Protein AF-A0A353VZA1-F1 (afdb_monomer_lite)

Sequence (190 aa):
VEIELDEKMILEFNGVATQVDYVPEYEYEAIGWLLGTIEIGADGTINQTYTGGKSLKLKETWLYGENSPGVLITLTEASIQGNYDAARQSGKGTLSVSWKFLEEAGAGLDYEKYDIKRTFNANFELLAAYSEPNKSRGQIYFEAIGPSVWNITYTGKMYDAEKQEYYIGSNTSVEKNEDWGGVYAFEIKN

Foldseek 3Di:
DQDQLPDKKKWAFDAADDDPVDPPSVVLCVVNVQPGMWIAGSQQWGWDKDAKDDKDFDCDDDPPPPQWSGKIKIWHMKIWGWGADRRQQKIKTKIKTKIWIWIWGDDDQATKIKIKIKIDIWIWMWAQPPPDPPQDRFKIKIWTWAKMKIWIKMWHWDADPVVRDIDIDIDIDIDMDGTDHHITMIGIDD

pLDDT: mean 82.16, std 15.16, range [34.16, 97.5]

Radius of gyration: 19.98 Å; chains: 1; bounding box: 44×29×66 Å

Secondary structure (DSSP, 8-state):
-----SS-EEEEEEEESS--SSS-HHHHHHHHHHH-EEEE-TTSEEEEEEES--EEEESS-SSSGGGS--EEEEEEEEEEEEEEETTTTEEEEEEEEEEEEEEEE--GGG-EEEEEEEEEEEEEEEEE-TT-TTS-TTEEEEEEEEEEEEEEEEEEEEEETTTTEEEEEEEEEEEEEEEEEEEEEEEEE-

Structure (mmCIF, N/CA/C/O backbone):
data_AF-A0A353VZA1-F1
#
_entry.id   AF-A0A353VZA1-F1
#
loop_
_atom_site.group_PDB
_atom_site.id
_atom_site.type_symbol
_atom_site.label_atom_id
_atom_site.label_alt_id
_atom_site.label_comp_id
_atom_site.label_asym_id
_atom_site.label_entity_id
_atom_site.label_seq_id
_atom_site.pdbx_PDB_ins_code
_atom_site.Cartn_x
_atom_site.Cartn_y
_atom_site.Cartn_z
_atom_site.occupancy
_atom_site.B_iso_or_equiv
_atom_site.auth_seq_id
_atom_site.auth_comp_id
_atom_site.auth_asym_id
_atom_site.auth_atom_id
_atom_site.pdbx_PDB_model_num
ATOM 1 N N . VAL A 1 1 ? 20.931 -9.727 -24.018 1.00 43.72 1 VAL A N 1
ATOM 2 C CA . VAL A 1 1 ? 19.690 -9.455 -24.766 1.00 43.72 1 VAL A CA 1
ATOM 3 C C . VAL A 1 1 ? 19.351 -8.030 -24.405 1.00 43.72 1 VAL A C 1
ATOM 5 O O . VAL A 1 1 ? 19.017 -7.797 -23.250 1.00 43.72 1 VAL A O 1
ATOM 8 N N . GLU A 1 2 ? 19.641 -7.090 -25.301 1.00 45.59 2 GLU A N 1
ATOM 9 C CA . GLU A 1 2 ? 19.085 -5.736 -25.201 1.00 45.59 2 GLU A CA 1
ATOM 10 C C . GLU A 1 2 ? 17.568 -5.871 -25.308 1.00 45.59 2 GLU A C 1
ATOM 12 O O . GLU A 1 2 ? 17.081 -6.610 -26.163 1.00 45.59 2 GLU A O 1
ATOM 17 N N . ILE A 1 3 ? 16.844 -5.247 -24.383 1.00 51.44 3 ILE A N 1
ATOM 18 C CA . ILE A 1 3 ? 15.399 -5.089 -24.502 1.00 51.44 3 ILE A CA 1
ATOM 19 C C . ILE A 1 3 ? 15.235 -3.715 -25.147 1.00 51.44 3 ILE A C 1
ATOM 21 O O . ILE A 1 3 ? 15.425 -2.705 -24.474 1.00 51.44 3 ILE A O 1
ATOM 25 N N . GLU A 1 4 ? 14.986 -3.665 -26.453 1.00 51.09 4 GLU A N 1
ATOM 26 C CA . GLU A 1 4 ? 14.451 -2.453 -27.081 1.00 51.09 4 GLU A CA 1
ATOM 27 C C . GLU A 1 4 ? 12.947 -2.398 -26.777 1.00 51.09 4 GLU A C 1
ATOM 29 O O . GLU A 1 4 ? 12.240 -3.398 -26.919 1.00 51.09 4 GLU A O 1
ATOM 34 N N . LEU A 1 5 ? 12.463 -1.249 -26.292 1.00 56.94 5 LEU A N 1
ATOM 35 C CA . LEU A 1 5 ? 11.034 -1.005 -26.084 1.00 56.94 5 LEU A CA 1
ATOM 36 C C . LEU A 1 5 ? 10.404 -0.574 -27.412 1.00 56.94 5 LEU A C 1
ATOM 38 O O . LEU A 1 5 ? 10.105 0.599 -27.621 1.00 56.94 5 LEU A O 1
ATOM 42 N N . ASP A 1 6 ? 10.223 -1.525 -28.324 1.00 53.62 6 ASP A N 1
ATOM 43 C CA . ASP A 1 6 ? 9.509 -1.269 -29.583 1.00 53.62 6 ASP A CA 1
ATOM 44 C C . ASP A 1 6 ? 7.994 -1.102 -29.353 1.00 53.62 6 ASP A C 1
ATOM 46 O O . ASP A 1 6 ? 7.295 -0.446 -30.127 1.00 53.62 6 ASP A O 1
ATOM 50 N N . GLU A 1 7 ? 7.492 -1.653 -28.243 1.00 66.81 7 GLU A N 1
ATOM 51 C CA . GLU A 1 7 ? 6.107 -1.582 -27.787 1.00 66.81 7 GLU A CA 1
ATOM 52 C C . GLU A 1 7 ? 6.053 -1.293 -26.272 1.00 66.81 7 GLU A C 1
ATOM 54 O O . GLU A 1 7 ? 7.053 -1.364 -25.554 1.00 66.81 7 GLU A O 1
ATOM 59 N N . LYS A 1 8 ? 4.867 -0.918 -25.780 1.00 81.81 8 LYS A N 1
ATOM 60 C CA . LYS A 1 8 ? 4.597 -0.681 -24.353 1.00 81.81 8 LYS A CA 1
ATOM 61 C C . LYS A 1 8 ? 4.951 -1.928 -23.532 1.00 81.81 8 LYS A C 1
ATOM 63 O O . LYS A 1 8 ? 4.457 -3.007 -23.835 1.00 81.81 8 LYS A O 1
ATOM 68 N N . MET A 1 9 ? 5.716 -1.765 -22.454 1.00 86.88 9 MET A N 1
ATOM 69 C CA . MET A 1 9 ? 6.038 -2.850 -21.520 1.00 86.88 9 MET A CA 1
ATOM 70 C C . MET A 1 9 ? 5.073 -2.849 -20.334 1.00 86.88 9 MET A C 1
ATOM 72 O O . MET A 1 9 ? 4.717 -1.789 -19.814 1.00 86.88 9 MET A O 1
ATOM 76 N N . ILE A 1 10 ? 4.668 -4.033 -19.873 1.00 90.25 10 ILE A N 1
ATOM 77 C CA . ILE A 1 10 ? 3.835 -4.194 -18.678 1.00 90.25 10 ILE A CA 1
ATOM 78 C C . ILE A 1 10 ? 4.615 -4.996 -17.641 1.00 90.25 10 ILE A C 1
ATOM 80 O O . ILE A 1 10 ? 5.076 -6.101 -17.907 1.00 90.25 10 ILE A O 1
ATOM 84 N N . LEU A 1 11 ? 4.755 -4.438 -16.444 1.00 88.88 11 LEU A N 1
ATOM 85 C CA . LEU A 1 11 ? 5.290 -5.132 -15.280 1.00 88.88 11 LEU A CA 1
ATOM 86 C C . LEU A 1 11 ? 4.119 -5.670 -14.466 1.00 88.88 11 LEU A C 1
ATOM 88 O O . LEU A 1 11 ? 3.325 -4.878 -13.975 1.00 88.88 11 LEU A O 1
ATOM 92 N N . GLU A 1 12 ? 3.998 -6.980 -14.291 1.00 89.19 12 GLU A N 1
ATOM 93 C CA . GLU A 1 12 ? 2.948 -7.610 -13.483 1.00 89.19 12 GLU A CA 1
ATOM 94 C C . GLU A 1 12 ? 3.511 -8.088 -12.143 1.00 89.19 12 GLU A C 1
ATOM 96 O O . GLU A 1 12 ? 4.558 -8.731 -12.093 1.00 89.19 12 GLU A O 1
ATOM 101 N N . PHE A 1 13 ? 2.838 -7.755 -11.043 1.00 84.44 13 PHE A N 1
ATOM 102 C CA . PHE A 1 13 ? 3.277 -8.120 -9.701 1.00 84.44 13 PHE A CA 1
ATOM 103 C C . PHE A 1 13 ? 3.363 -9.643 -9.544 1.00 84.44 13 PHE A C 1
ATOM 105 O O . PHE A 1 13 ? 2.406 -10.362 -9.824 1.00 84.44 13 PHE A O 1
ATOM 112 N N . ASN A 1 14 ? 4.505 -10.123 -9.051 1.00 75.56 14 ASN A N 1
ATOM 113 C CA . ASN A 1 14 ? 4.832 -11.544 -8.921 1.00 75.56 14 ASN A CA 1
ATOM 114 C C . ASN A 1 14 ? 5.386 -11.891 -7.519 1.00 75.56 14 ASN A C 1
ATOM 116 O O . ASN A 1 14 ? 6.179 -12.817 -7.358 1.00 75.56 14 ASN A O 1
ATOM 120 N N . GLY A 1 15 ? 4.989 -11.130 -6.492 1.00 69.69 15 GLY A N 1
ATOM 121 C CA . GLY A 1 15 ? 5.350 -11.369 -5.087 1.00 69.69 15 GLY A CA 1
ATOM 122 C C . GLY A 1 15 ? 6.430 -10.432 -4.532 1.00 69.69 15 GLY A C 1
ATOM 123 O O . GLY A 1 15 ? 6.837 -9.462 -5.170 1.00 69.69 15 GLY A O 1
ATOM 124 N N . VAL A 1 16 ? 6.895 -10.704 -3.311 1.00 64.62 16 VAL A N 1
ATOM 125 C CA . VAL A 1 16 ? 7.954 -9.936 -2.627 1.00 64.62 16 VAL A CA 1
ATOM 126 C C . VAL A 1 16 ? 9.294 -10.665 -2.751 1.00 64.62 16 VAL A C 1
ATOM 128 O O . VAL A 1 16 ? 9.356 -11.895 -2.729 1.00 64.62 16 VAL A O 1
ATOM 131 N N . ALA A 1 17 ? 10.377 -9.913 -2.968 1.00 56.53 17 ALA A N 1
ATOM 132 C CA . ALA A 1 17 ? 11.687 -10.489 -3.280 1.00 56.53 17 ALA A CA 1
ATOM 133 C C . ALA A 1 17 ? 12.567 -10.757 -2.052 1.00 56.53 17 ALA A C 1
ATOM 135 O O . ALA A 1 17 ? 13.470 -11.584 -2.113 1.00 56.53 17 ALA A O 1
ATOM 136 N N . THR A 1 18 ? 12.299 -10.109 -0.925 1.00 53.09 18 THR A N 1
ATOM 137 C CA . THR A 1 18 ? 13.100 -10.246 0.292 1.00 53.09 18 THR A CA 1
ATOM 138 C C . THR A 1 18 ? 12.200 -10.566 1.478 1.00 53.09 18 THR A C 1
ATOM 140 O O . THR A 1 18 ? 11.198 -9.892 1.701 1.00 53.09 18 THR A O 1
ATOM 143 N N . GLN A 1 19 ? 12.551 -11.614 2.234 1.00 42.78 19 GLN A N 1
ATOM 144 C CA . GLN A 1 19 ? 11.942 -11.894 3.535 1.00 42.78 19 GLN A CA 1
ATOM 145 C C . GLN A 1 19 ? 12.095 -10.651 4.411 1.00 42.78 19 GLN A C 1
ATOM 147 O O . GLN A 1 19 ? 13.203 -10.295 4.814 1.00 42.78 19 GLN A O 1
ATOM 152 N N . VAL A 1 20 ? 10.985 -9.974 4.681 1.00 40.19 20 VAL A N 1
ATOM 153 C CA . VAL A 1 20 ? 10.919 -9.021 5.779 1.00 40.19 20 VAL A CA 1
ATOM 154 C C . VAL A 1 20 ? 10.707 -9.875 7.024 1.00 40.19 20 VAL A C 1
ATOM 156 O O . VAL A 1 20 ? 9.669 -10.512 7.154 1.00 40.19 20 VAL A O 1
ATOM 159 N N . ASP A 1 21 ? 11.698 -9.919 7.919 1.00 34.16 21 ASP A N 1
ATOM 160 C CA . ASP A 1 21 ? 11.717 -10.706 9.172 1.00 34.16 21 ASP A CA 1
ATOM 161 C C . ASP A 1 21 ? 10.621 -10.301 10.195 1.00 34.16 21 ASP A C 1
ATOM 163 O O . ASP A 1 21 ? 10.704 -10.608 11.386 1.00 34.16 21 ASP A O 1
ATOM 167 N N . TYR A 1 22 ? 9.573 -9.598 9.760 1.00 37.31 22 TYR A N 1
ATOM 168 C CA . TYR A 1 22 ? 8.466 -9.161 10.594 1.00 37.31 22 TYR A CA 1
ATOM 169 C C . TYR A 1 22 ? 7.126 -9.453 9.909 1.00 37.31 22 TYR A C 1
ATOM 171 O O . TYR A 1 22 ? 6.783 -8.872 8.880 1.00 37.31 22 TYR A O 1
ATOM 179 N N . VAL A 1 23 ? 6.357 -10.359 10.517 1.00 38.78 23 VAL A N 1
ATOM 180 C CA . VAL A 1 23 ? 4.934 -10.583 10.221 1.00 38.78 23 VAL A CA 1
ATOM 181 C C . VAL A 1 23 ? 4.169 -9.276 10.501 1.00 38.78 23 VAL A C 1
ATOM 183 O O . VAL A 1 23 ? 4.427 -8.655 11.536 1.00 38.78 23 VAL A O 1
ATOM 186 N N . PRO A 1 24 ? 3.217 -8.863 9.642 1.00 50.34 24 PRO A N 1
ATOM 187 C CA . PRO A 1 24 ? 2.603 -9.645 8.570 1.00 50.34 24 PRO A CA 1
ATOM 188 C C . PRO A 1 24 ? 3.226 -9.362 7.199 1.00 50.34 24 PRO A C 1
ATOM 190 O O . PRO A 1 24 ? 3.095 -8.265 6.660 1.00 50.34 24 PRO A O 1
ATOM 193 N N . GLU A 1 25 ? 3.816 -10.396 6.594 1.00 52.69 25 GLU A N 1
ATOM 194 C CA . GLU A 1 25 ? 4.367 -10.405 5.226 1.00 52.69 25 GLU A CA 1
ATOM 195 C C . GLU A 1 25 ? 3.371 -9.814 4.197 1.00 52.69 25 GLU A C 1
ATOM 197 O O . GLU A 1 25 ? 3.753 -9.066 3.296 1.00 52.69 25 GLU A O 1
ATOM 202 N N . TYR A 1 26 ? 2.067 -10.021 4.416 1.00 60.16 26 TYR A N 1
ATOM 203 C CA . TYR A 1 26 ? 0.975 -9.514 3.577 1.00 60.16 26 TYR A CA 1
ATOM 204 C C . TYR A 1 26 ? 0.836 -7.989 3.525 1.00 60.16 26 TYR A C 1
ATOM 206 O O . TYR A 1 26 ? 0.296 -7.449 2.560 1.00 60.16 26 TYR A O 1
ATOM 214 N N . GLU A 1 27 ? 1.272 -7.272 4.561 1.00 60.38 27 GLU A N 1
ATOM 215 C CA . GLU A 1 27 ? 1.215 -5.811 4.566 1.00 60.38 27 GLU A CA 1
ATOM 216 C C . GLU A 1 27 ? 2.250 -5.217 3.612 1.00 60.38 27 GLU A C 1
ATOM 218 O O . GLU A 1 27 ? 1.954 -4.284 2.860 1.00 60.38 27 GLU A O 1
ATOM 223 N N . TYR A 1 28 ? 3.444 -5.804 3.610 1.00 64.19 28 TYR A N 1
ATOM 224 C CA . TYR A 1 28 ? 4.487 -5.444 2.668 1.00 64.19 28 TYR A CA 1
ATOM 225 C C . TYR A 1 28 ? 4.077 -5.834 1.259 1.00 64.19 28 TYR A C 1
ATOM 227 O O . TYR A 1 28 ? 4.255 -5.014 0.374 1.00 64.19 28 TYR A O 1
ATOM 235 N N . GLU A 1 29 ? 3.429 -6.985 1.053 1.00 68.62 29 GLU A N 1
ATOM 236 C CA . GLU A 1 29 ? 2.876 -7.394 -0.248 1.00 68.62 29 GLU A CA 1
ATOM 237 C C . GLU A 1 29 ? 1.739 -6.498 -0.755 1.00 68.62 29 GLU A C 1
ATOM 239 O O . GLU A 1 29 ? 1.527 -6.408 -1.969 1.00 68.62 29 GLU A O 1
ATOM 244 N N . ALA A 1 30 ? 1.016 -5.817 0.143 1.00 73.81 30 ALA A N 1
ATOM 245 C CA . ALA A 1 30 ? -0.188 -5.076 -0.209 1.00 73.81 30 ALA A CA 1
ATOM 246 C C . ALA A 1 30 ? 0.082 -4.031 -1.292 1.00 73.81 30 ALA A C 1
ATOM 248 O O . ALA A 1 30 ? -0.698 -3.939 -2.226 1.00 73.81 30 ALA A O 1
ATOM 249 N N . ILE A 1 31 ? 1.187 -3.280 -1.245 1.00 80.00 31 ILE A N 1
ATOM 250 C CA . ILE A 1 31 ? 1.477 -2.277 -2.286 1.00 80.00 31 ILE A CA 1
ATOM 251 C C . ILE A 1 31 ? 1.657 -2.924 -3.654 1.00 80.00 31 ILE A C 1
ATOM 253 O O . ILE A 1 31 ? 1.003 -2.506 -4.607 1.00 80.00 31 ILE A O 1
ATOM 257 N N . GLY A 1 32 ? 2.496 -3.955 -3.749 1.00 82.19 32 GLY A N 1
ATOM 258 C CA . GLY A 1 32 ? 2.725 -4.663 -5.004 1.00 82.19 32 GLY A CA 1
ATOM 259 C C . GLY A 1 32 ? 1.426 -5.247 -5.558 1.00 82.19 32 GLY A C 1
ATOM 260 O O . GLY A 1 32 ? 1.091 -5.016 -6.720 1.00 82.19 32 GLY A O 1
ATOM 261 N N . TRP A 1 33 ? 0.625 -5.888 -4.700 1.00 83.06 33 TRP A N 1
ATOM 262 C CA . TRP A 1 33 ? -0.689 -6.401 -5.081 1.00 83.06 33 TRP A CA 1
ATOM 263 C C . TRP A 1 33 ? -1.658 -5.292 -5.500 1.00 83.06 33 TRP A C 1
ATOM 265 O O . TRP A 1 33 ? -2.355 -5.447 -6.502 1.00 83.06 33 TRP A O 1
ATOM 275 N N . LEU A 1 34 ? -1.729 -4.180 -4.758 1.00 84.56 34 LEU A N 1
ATOM 276 C CA . LEU A 1 34 ? -2.649 -3.067 -5.015 1.00 84.56 34 LEU A CA 1
ATOM 277 C C . LEU A 1 34 ? -2.326 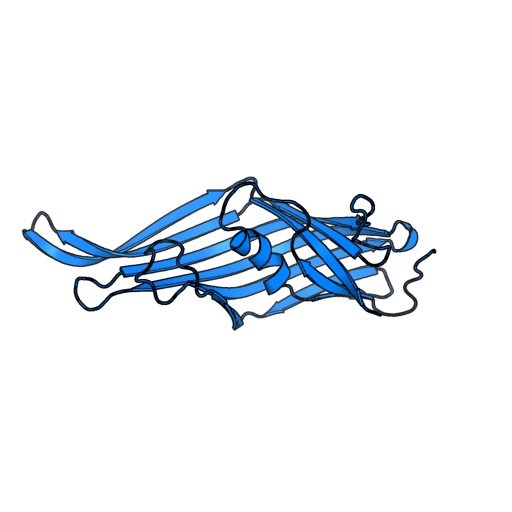-2.410 -6.357 1.00 84.56 34 LEU A C 1
ATOM 279 O O . LEU A 1 34 ? -3.247 -2.234 -7.157 1.00 84.56 34 LEU A O 1
ATOM 283 N N . LEU A 1 35 ? -1.044 -2.155 -6.637 1.00 86.69 35 LEU A N 1
ATOM 284 C CA . LEU A 1 35 ? -0.577 -1.689 -7.945 1.00 86.69 35 LEU A CA 1
ATOM 285 C C . LEU A 1 35 ? -0.933 -2.713 -9.029 1.00 86.69 35 LEU A C 1
ATOM 287 O O . LEU A 1 35 ? -1.566 -2.368 -10.022 1.00 86.69 35 LEU A O 1
ATOM 291 N N . GLY A 1 36 ? -0.648 -3.997 -8.795 1.00 87.12 36 GLY A N 1
ATOM 292 C CA . GLY A 1 36 ? -0.987 -5.109 -9.686 1.00 87.12 36 GLY A CA 1
ATOM 293 C C . GLY A 1 36 ? -0.152 -5.124 -10.962 1.00 87.12 36 GLY A C 1
ATOM 294 O O . GLY A 1 36 ? 0.599 -6.064 -11.182 1.00 87.12 36 GLY A O 1
ATOM 295 N N . THR A 1 37 ? -0.253 -4.081 -11.782 1.00 91.06 37 THR A N 1
ATOM 296 C CA . THR A 1 37 ? 0.512 -3.929 -13.020 1.00 91.06 37 THR A CA 1
ATOM 297 C C . THR A 1 37 ? 1.035 -2.511 -13.167 1.00 91.06 37 THR A C 1
ATOM 299 O O . THR A 1 37 ? 0.262 -1.584 -12.965 1.00 91.06 37 THR A O 1
ATOM 302 N N . ILE A 1 38 ? 2.286 -2.336 -13.590 1.00 92.19 38 ILE A N 1
ATOM 303 C CA . ILE A 1 38 ? 2.886 -1.042 -13.923 1.00 92.19 38 ILE A CA 1
ATOM 304 C C . ILE A 1 38 ? 3.205 -1.027 -15.419 1.00 92.19 38 ILE A C 1
ATOM 306 O O . ILE A 1 38 ? 4.079 -1.738 -15.901 1.00 92.19 38 ILE A O 1
ATOM 310 N N . GLU A 1 39 ? 2.515 -0.170 -16.153 1.00 92.69 39 GLU A N 1
ATOM 311 C CA . GLU A 1 39 ? 2.771 0.138 -17.556 1.00 92.69 39 GLU A CA 1
ATOM 312 C C . GLU A 1 39 ? 3.935 1.125 -17.769 1.00 92.69 39 GLU A C 1
ATOM 314 O O . GLU A 1 39 ? 4.015 2.185 -17.139 1.00 92.69 39 GLU A O 1
ATOM 319 N N . ILE A 1 40 ? 4.809 0.802 -18.716 1.00 91.38 40 ILE A N 1
ATOM 320 C CA . ILE A 1 40 ? 5.926 1.642 -19.146 1.00 91.38 40 ILE A CA 1
ATOM 321 C C . ILE A 1 40 ? 5.741 1.947 -20.632 1.00 91.38 40 ILE A C 1
ATOM 323 O O . ILE A 1 40 ? 5.597 1.038 -21.454 1.00 91.38 40 ILE A O 1
ATOM 327 N N . GLY A 1 41 ? 5.697 3.237 -20.972 1.00 89.75 41 GLY A N 1
ATOM 328 C CA . GLY A 1 41 ? 5.605 3.697 -22.355 1.00 89.75 41 GLY A CA 1
ATOM 329 C C . GLY A 1 41 ? 6.809 3.249 -23.183 1.00 89.75 41 GLY A C 1
ATOM 330 O O . GLY A 1 41 ? 7.871 2.956 -22.640 1.00 89.75 41 GLY A O 1
ATOM 331 N N . ALA A 1 42 ? 6.662 3.221 -24.509 1.00 87.44 42 ALA A N 1
ATOM 332 C CA . ALA A 1 42 ? 7.765 2.869 -25.413 1.00 87.44 42 ALA A CA 1
ATOM 333 C C . ALA A 1 42 ? 8.970 3.828 -25.281 1.00 87.44 42 ALA A C 1
ATOM 335 O O . ALA A 1 42 ? 10.111 3.454 -25.516 1.00 87.44 42 ALA A O 1
ATOM 336 N N . ASP A 1 43 ? 8.725 5.066 -24.844 1.00 89.06 43 ASP A N 1
ATOM 337 C CA . ASP A 1 43 ? 9.747 6.067 -24.528 1.00 89.06 43 ASP A CA 1
ATOM 338 C C . ASP A 1 43 ? 10.380 5.891 -23.132 1.00 89.06 43 ASP A C 1
ATOM 340 O O . ASP A 1 43 ? 11.212 6.701 -22.724 1.00 89.06 43 ASP A O 1
ATOM 344 N N . GLY A 1 44 ? 9.983 4.854 -22.389 1.00 89.94 44 GLY A N 1
ATOM 345 C CA . GLY A 1 44 ? 10.408 4.599 -21.016 1.00 89.94 44 GLY A CA 1
ATOM 346 C C . GLY A 1 44 ? 9.612 5.363 -19.955 1.00 89.94 44 GLY A C 1
ATOM 347 O O . GLY A 1 44 ? 9.867 5.172 -18.765 1.00 89.94 44 GLY A O 1
ATOM 348 N N . THR A 1 45 ? 8.646 6.207 -20.332 1.00 95.56 45 THR A N 1
ATOM 349 C CA . THR A 1 45 ? 7.879 7.012 -19.373 1.00 95.56 45 THR A CA 1
ATOM 350 C C . THR A 1 45 ? 6.956 6.133 -18.528 1.00 95.56 45 THR A C 1
ATOM 352 O O . THR A 1 45 ? 6.202 5.305 -19.040 1.00 95.56 45 THR A O 1
ATOM 355 N N . ILE A 1 46 ? 6.955 6.370 -17.217 1.00 95.94 46 ILE A N 1
ATOM 356 C CA . ILE A 1 46 ? 6.000 5.807 -16.264 1.00 95.94 46 ILE A CA 1
ATOM 357 C C . ILE A 1 46 ? 5.124 6.958 -15.777 1.00 95.94 46 ILE A C 1
ATOM 359 O O . ILE A 1 46 ? 5.615 7.888 -15.140 1.00 95.94 46 ILE A O 1
ATOM 363 N N . ASN A 1 47 ? 3.828 6.915 -16.073 1.00 96.00 47 ASN A N 1
ATOM 364 C CA . ASN A 1 47 ? 2.866 7.896 -15.575 1.00 96.00 47 ASN A CA 1
ATOM 365 C C . ASN A 1 47 ? 1.490 7.243 -15.442 1.00 96.00 47 ASN A C 1
ATOM 367 O O . ASN A 1 47 ? 0.707 7.225 -16.391 1.00 96.00 47 ASN A O 1
ATOM 371 N N . GLN A 1 48 ? 1.221 6.656 -14.279 1.00 94.12 48 GLN A N 1
ATOM 372 C CA . GLN A 1 48 ? -0.026 5.944 -14.022 1.00 94.12 48 GLN A CA 1
ATOM 373 C C . GLN A 1 48 ? -0.665 6.400 -12.722 1.00 94.12 48 GLN A C 1
ATOM 375 O O . GLN A 1 48 ? 0.004 6.652 -11.719 1.00 94.12 48 GLN A O 1
ATOM 380 N N . THR A 1 49 ? -1.992 6.432 -12.743 1.00 94.50 49 THR A N 1
ATOM 381 C CA . THR A 1 49 ? -2.826 6.653 -11.570 1.00 94.50 49 THR A CA 1
ATOM 382 C C . THR A 1 49 ? -3.791 5.490 -11.440 1.00 94.50 49 THR A C 1
ATOM 384 O O . THR A 1 49 ? -4.482 5.130 -12.391 1.00 94.50 49 THR A O 1
ATOM 387 N N . TYR A 1 50 ? -3.850 4.922 -10.246 1.00 92.12 50 TYR A N 1
ATOM 388 C CA . TYR A 1 50 ? -4.755 3.848 -9.884 1.00 92.12 50 TYR A CA 1
ATOM 389 C C . TYR A 1 50 ? -5.881 4.457 -9.064 1.00 92.12 50 TYR A C 1
ATOM 391 O O . TYR A 1 50 ? -5.655 5.019 -7.990 1.00 92.12 50 TYR A O 1
ATOM 399 N N . THR A 1 51 ? -7.101 4.358 -9.575 1.00 89.81 51 THR A N 1
ATOM 400 C CA . THR A 1 51 ? -8.291 4.770 -8.834 1.00 89.81 51 THR A CA 1
ATOM 401 C C . THR A 1 51 ? -8.608 3.768 -7.729 1.00 89.81 51 THR A C 1
ATOM 403 O O . THR A 1 51 ? -8.352 2.570 -7.868 1.00 89.81 51 THR A O 1
ATOM 406 N N . GLY A 1 52 ? -9.207 4.248 -6.641 1.00 86.25 52 GLY A N 1
ATOM 407 C CA . GLY A 1 52 ? -9.631 3.395 -5.537 1.00 86.25 52 GLY A CA 1
ATOM 408 C C . GLY A 1 52 ? -10.715 2.379 -5.891 1.00 86.25 52 GLY A C 1
ATOM 409 O O . GLY A 1 52 ? -11.346 2.438 -6.945 1.00 86.25 52 GLY A O 1
ATOM 410 N N . GLY A 1 53 ? -10.950 1.454 -4.958 1.00 81.25 53 GLY A N 1
ATOM 411 C CA . GLY A 1 53 ? -12.006 0.436 -5.040 1.00 81.25 53 GLY A CA 1
ATOM 412 C C . GLY A 1 53 ? -11.502 -0.992 -5.243 1.00 81.25 53 GLY A C 1
ATOM 413 O O . GLY A 1 53 ? -12.278 -1.936 -5.115 1.00 81.25 53 GLY A O 1
ATOM 414 N N . LYS A 1 54 ? -10.203 -1.177 -5.500 1.00 87.12 54 LYS A N 1
ATOM 415 C CA . LYS A 1 54 ? -9.578 -2.501 -5.470 1.00 87.12 54 LYS A CA 1
ATOM 416 C C . LYS A 1 54 ? -9.451 -2.961 -4.018 1.00 87.12 54 LYS A C 1
ATOM 418 O O . LYS A 1 54 ? -8.780 -2.301 -3.225 1.00 87.12 54 LYS A O 1
ATOM 423 N N . SER A 1 55 ? -10.077 -4.086 -3.685 1.00 87.44 55 SER A N 1
ATOM 424 C CA . SER A 1 55 ? -10.109 -4.610 -2.319 1.00 87.44 55 SER A CA 1
ATOM 425 C C . SER A 1 55 ? -9.642 -6.058 -2.243 1.00 87.44 55 SER A C 1
ATOM 427 O O . SER A 1 55 ? -9.973 -6.872 -3.104 1.00 87.44 55 SER A O 1
ATOM 429 N N . LEU A 1 56 ? -8.915 -6.379 -1.177 1.00 84.62 56 LEU A N 1
ATOM 430 C CA . LEU A 1 56 ? -8.464 -7.721 -0.830 1.00 84.62 56 LEU A CA 1
ATOM 431 C C . LEU A 1 56 ? -8.975 -8.052 0.569 1.00 84.62 56 LEU A C 1
ATOM 433 O O . LEU A 1 56 ? -8.669 -7.340 1.524 1.00 84.62 56 LEU A O 1
ATOM 437 N N . LYS A 1 57 ? -9.760 -9.125 0.696 1.00 84.19 57 LYS A N 1
ATOM 438 C CA . LYS A 1 57 ? -10.142 -9.656 2.006 1.00 84.19 57 LYS A CA 1
ATOM 439 C C . LYS A 1 57 ? -9.176 -10.768 2.393 1.00 84.19 57 LYS A C 1
ATOM 441 O O . LYS A 1 57 ? -9.188 -11.836 1.782 1.00 84.19 57 LYS A O 1
ATOM 446 N N . LEU A 1 58 ? -8.376 -10.520 3.419 1.00 77.50 58 LEU A N 1
ATOM 447 C CA . LEU A 1 58 ? -7.537 -11.520 4.057 1.00 77.50 58 LEU A CA 1
ATOM 448 C C . LEU A 1 58 ? -8.371 -12.264 5.098 1.00 77.50 58 LEU A C 1
ATOM 450 O O . LEU A 1 58 ? -9.143 -11.662 5.841 1.00 77.50 58 LEU A O 1
ATOM 454 N N . LYS A 1 59 ? -8.246 -13.592 5.132 1.00 71.75 59 LYS A N 1
ATOM 455 C CA . LYS A 1 59 ? -8.863 -14.414 6.187 1.00 71.75 59 LYS A CA 1
ATOM 456 C C . LYS A 1 59 ? -8.105 -14.316 7.507 1.00 71.75 59 LYS A C 1
ATOM 458 O O . LYS A 1 59 ? -8.647 -14.680 8.540 1.00 71.75 59 LYS A O 1
ATOM 463 N N . GLU A 1 60 ? -6.860 -13.866 7.444 1.00 67.62 60 GLU A N 1
ATOM 464 C CA . GLU A 1 60 ? -6.021 -13.668 8.609 1.00 67.62 60 GLU A CA 1
ATOM 465 C C . GLU A 1 60 ? -6.449 -12.414 9.362 1.00 67.62 60 GLU A C 1
ATOM 467 O O . GLU A 1 60 ? -6.823 -11.396 8.774 1.00 67.62 60 GLU A O 1
ATOM 472 N N . THR A 1 61 ? -6.418 -12.536 10.679 1.00 71.19 61 THR A N 1
ATOM 473 C CA . THR A 1 61 ? -6.806 -11.515 11.647 1.00 71.19 61 THR A CA 1
ATOM 474 C C . THR A 1 61 ? -5.540 -10.841 12.140 1.00 71.19 61 THR A C 1
ATOM 476 O O . THR A 1 61 ? -4.572 -11.544 12.435 1.00 71.19 61 THR A O 1
ATOM 479 N N . TRP A 1 62 ? -5.508 -9.518 12.237 1.00 67.69 62 TRP A N 1
ATOM 480 C CA . TRP A 1 62 ? -4.284 -8.810 12.622 1.00 67.69 62 TRP A CA 1
ATOM 481 C C . TRP A 1 62 ? -4.304 -8.390 14.082 1.00 67.69 62 TRP A C 1
ATOM 483 O O . TRP A 1 62 ? -3.280 -8.462 14.755 1.00 67.69 62 TRP A O 1
ATOM 493 N N . LEU A 1 63 ? -5.470 -7.972 14.575 1.00 70.31 63 LEU A N 1
ATOM 494 C CA . LEU A 1 63 ? -5.586 -7.358 15.896 1.00 70.31 63 LEU A CA 1
ATOM 495 C C . LEU A 1 63 ? -6.449 -8.173 16.861 1.00 70.31 63 LEU A C 1
ATOM 497 O O . LEU A 1 63 ? -6.137 -8.239 18.046 1.00 70.31 63 LEU A O 1
ATOM 501 N N . TYR A 1 64 ? -7.497 -8.837 16.370 1.00 64.69 64 TYR A N 1
ATOM 502 C CA . TYR A 1 64 ? -8.480 -9.506 17.236 1.00 64.69 64 TYR A CA 1
ATOM 503 C C . TYR A 1 64 ? -8.295 -11.029 17.369 1.00 64.69 64 TYR A C 1
ATOM 505 O O . TYR A 1 64 ? -9.061 -11.680 18.082 1.00 64.69 64 TYR A O 1
ATOM 513 N N . GLY A 1 65 ? -7.284 -11.611 16.713 1.00 65.31 65 GLY A N 1
ATOM 514 C CA . GLY A 1 65 ? -7.008 -13.054 16.758 1.00 65.31 65 GLY A CA 1
ATOM 515 C C . GLY A 1 65 ? -8.143 -13.918 16.182 1.00 65.31 65 GLY A C 1
ATOM 516 O O . GLY A 1 65 ? -8.964 -13.438 15.407 1.00 65.31 65 GLY A O 1
ATOM 517 N N . GLU A 1 66 ? -8.224 -15.191 16.591 1.00 66.06 66 GLU A N 1
ATOM 518 C CA . GLU A 1 66 ? -9.066 -16.245 15.976 1.00 66.06 66 GLU A CA 1
ATOM 519 C C . GLU A 1 66 ? -10.572 -15.927 15.820 1.00 66.06 66 GLU A C 1
ATOM 521 O O . GLU A 1 66 ? -11.257 -16.594 15.045 1.00 66.06 66 GLU A O 1
ATOM 526 N N . ASN A 1 67 ? -11.103 -14.921 16.523 1.00 65.69 67 ASN A N 1
ATOM 527 C CA . ASN A 1 67 ? -12.523 -14.552 16.484 1.00 65.69 67 ASN A CA 1
ATOM 528 C C . ASN A 1 67 ? -12.873 -13.473 15.443 1.00 65.69 67 ASN A C 1
ATOM 530 O O . ASN A 1 67 ? -14.050 -13.126 15.307 1.00 65.69 67 ASN A O 1
ATOM 534 N N . SER A 1 68 ? -11.895 -12.919 14.720 1.00 73.69 68 SER A N 1
ATOM 535 C CA . SER A 1 68 ? -12.164 -11.899 13.701 1.00 73.69 68 SER A CA 1
ATOM 536 C C . SER A 1 68 ? -12.584 -12.505 12.350 1.00 73.69 68 SER A C 1
ATOM 538 O O . SER A 1 68 ? -12.077 -13.549 11.937 1.00 73.69 68 SER A O 1
ATOM 540 N N . PRO A 1 69 ? -13.507 -11.854 11.613 1.00 74.56 69 PRO A N 1
ATOM 541 C CA . PRO A 1 69 ? -13.928 -12.266 10.274 1.00 74.56 69 PRO A CA 1
ATOM 542 C C . PRO A 1 69 ? -12.875 -11.982 9.181 1.00 74.56 69 PRO A C 1
ATOM 544 O O . PRO A 1 69 ? -13.185 -12.155 7.990 1.00 74.56 69 PRO A O 1
ATOM 547 N N . GLY A 1 70 ? -11.675 -11.534 9.571 1.00 82.56 70 GLY A N 1
ATOM 548 C CA . GLY A 1 70 ? -10.543 -11.194 8.713 1.00 82.56 70 GLY A CA 1
ATOM 549 C C . GLY A 1 70 ? -10.403 -9.693 8.446 1.00 82.56 70 GLY A C 1
ATOM 550 O O . GLY A 1 70 ? -11.243 -8.885 8.847 1.00 82.56 70 GLY A O 1
ATOM 551 N N . VAL A 1 71 ? -9.348 -9.326 7.718 1.00 86.44 71 VAL A N 1
ATOM 552 C CA . VAL A 1 71 ? -8.996 -7.935 7.395 1.00 86.44 71 VAL A CA 1
ATOM 553 C C . VAL A 1 71 ? -9.378 -7.596 5.955 1.00 86.44 71 VAL A C 1
ATOM 555 O O . VAL A 1 71 ? -9.049 -8.322 5.017 1.00 86.44 71 VAL A O 1
ATOM 558 N N . LEU A 1 72 ? -10.050 -6.463 5.749 1.00 88.25 72 LEU A N 1
ATOM 559 C CA . LEU A 1 72 ? -10.302 -5.895 4.426 1.00 88.25 72 LEU A CA 1
ATOM 560 C C . LEU A 1 72 ? -9.293 -4.783 4.125 1.00 88.25 72 LEU A C 1
ATOM 562 O O . LEU A 1 72 ? -9.315 -3.728 4.757 1.00 88.25 72 LEU A O 1
ATOM 566 N N . ILE A 1 73 ? -8.462 -5.000 3.111 1.00 88.69 73 ILE A N 1
ATOM 567 C CA . ILE A 1 73 ? -7.546 -4.006 2.546 1.00 88.69 73 ILE A CA 1
ATOM 568 C C . ILE A 1 73 ? -8.223 -3.377 1.335 1.00 88.69 73 ILE A C 1
ATOM 570 O O . ILE A 1 73 ? -8.789 -4.090 0.511 1.00 88.69 73 ILE A O 1
ATOM 574 N N . THR A 1 74 ? -8.199 -2.054 1.203 1.00 91.56 74 THR A N 1
ATOM 575 C CA . THR A 1 74 ? -8.779 -1.354 0.048 1.00 91.56 74 THR A CA 1
ATOM 576 C C . THR A 1 74 ? -7.874 -0.231 -0.427 1.00 91.56 74 THR A C 1
ATOM 578 O O . THR A 1 74 ? -7.530 0.650 0.358 1.00 91.56 74 THR A O 1
ATOM 581 N N . LEU A 1 75 ? -7.529 -0.235 -1.717 1.00 92.56 75 LEU A N 1
ATOM 582 C CA . LEU A 1 75 ? -6.860 0.888 -2.366 1.00 92.56 75 LEU A CA 1
ATOM 583 C C . LEU A 1 75 ? -7.811 2.084 -2.399 1.00 92.56 75 LEU A C 1
ATOM 585 O O . LEU A 1 75 ? -8.941 1.965 -2.881 1.00 92.56 75 LEU A O 1
ATOM 589 N N . THR A 1 76 ? -7.340 3.234 -1.934 1.00 94.31 76 THR A N 1
ATOM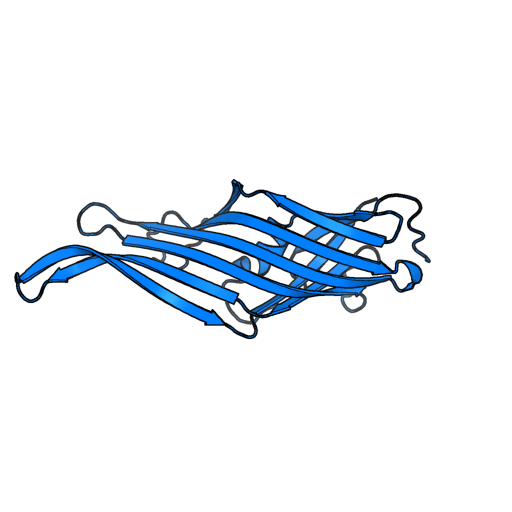 590 C CA . THR A 1 76 ? -8.043 4.513 -2.088 1.00 94.31 76 THR A CA 1
ATOM 591 C C . THR A 1 76 ? -7.559 5.222 -3.345 1.00 94.31 76 THR A C 1
ATOM 593 O O . THR A 1 76 ? -8.370 5.688 -4.137 1.00 94.31 76 THR A O 1
ATOM 596 N N . GLU A 1 77 ? -6.245 5.270 -3.540 1.00 95.06 77 GLU A N 1
ATOM 597 C CA . GLU A 1 77 ? -5.596 5.800 -4.738 1.00 95.06 77 GLU A CA 1
ATOM 598 C C . GLU A 1 77 ? -4.119 5.404 -4.742 1.00 95.06 77 GLU A C 1
ATOM 600 O O . GLU A 1 77 ? -3.522 5.186 -3.686 1.00 95.06 77 GLU A O 1
ATOM 605 N N . ALA A 1 78 ? -3.515 5.339 -5.923 1.00 95.00 78 ALA A N 1
ATOM 606 C CA . ALA A 1 78 ? -2.066 5.342 -6.054 1.00 95.00 78 ALA A CA 1
ATOM 607 C C . ALA A 1 78 ? -1.633 6.119 -7.296 1.00 95.00 78 ALA A C 1
ATOM 609 O O . ALA A 1 78 ? -2.374 6.220 -8.270 1.00 95.00 78 ALA A O 1
ATOM 610 N N . SER A 1 79 ? -0.414 6.639 -7.279 1.00 96.38 79 SER A N 1
ATOM 611 C CA . SER A 1 79 ? 0.227 7.281 -8.419 1.00 96.38 79 SER A CA 1
ATOM 612 C C . SER A 1 79 ? 1.677 6.841 -8.495 1.00 96.38 79 SER A C 1
ATOM 614 O O . SER A 1 79 ? 2.394 6.890 -7.496 1.00 96.38 79 SER A O 1
ATOM 616 N N . ILE A 1 80 ? 2.114 6.469 -9.693 1.00 96.06 80 ILE A N 1
ATOM 617 C CA . ILE A 1 80 ? 3.507 6.159 -10.002 1.00 96.06 80 ILE A CA 1
ATOM 618 C C . ILE A 1 80 ? 3.958 7.025 -11.176 1.00 96.06 80 ILE A C 1
ATOM 620 O O . ILE A 1 80 ? 3.319 7.051 -12.230 1.00 96.06 80 ILE A O 1
ATOM 624 N N . GLN A 1 81 ? 5.045 7.764 -10.972 1.00 97.50 81 GLN A N 1
ATOM 625 C CA . GLN A 1 81 ? 5.609 8.675 -11.966 1.00 97.50 81 GLN A CA 1
ATOM 626 C C . GLN A 1 81 ? 7.119 8.489 -12.030 1.00 97.50 81 GLN A C 1
ATOM 628 O O . GLN A 1 81 ? 7.785 8.530 -11.003 1.00 97.50 81 GLN A O 1
ATOM 633 N N . GLY A 1 82 ? 7.689 8.294 -13.213 1.00 97.25 82 GLY A N 1
ATOM 634 C CA . GLY A 1 82 ? 9.116 8.024 -13.346 1.00 97.25 82 GLY A CA 1
ATOM 635 C C . GLY A 1 82 ? 9.537 7.714 -14.770 1.00 97.25 82 GLY A C 1
ATOM 636 O O . GLY A 1 82 ? 8.790 7.949 -15.714 1.00 97.25 82 GLY A O 1
ATOM 637 N N . ASN A 1 83 ? 10.746 7.180 -14.909 1.00 96.31 83 ASN A N 1
ATOM 638 C CA . ASN A 1 83 ? 11.286 6.734 -16.189 1.00 96.31 83 ASN A CA 1
ATOM 639 C C . ASN A 1 83 ? 12.046 5.419 -16.027 1.00 96.31 83 ASN A C 1
ATOM 641 O O . ASN A 1 83 ? 12.677 5.184 -14.993 1.00 96.31 83 ASN A O 1
ATOM 645 N N . TYR A 1 84 ? 12.024 4.610 -17.079 1.00 93.12 84 TYR A N 1
ATOM 646 C CA . TYR A 1 84 ? 12.768 3.371 -17.223 1.00 93.12 84 TYR A CA 1
ATOM 647 C C . TYR A 1 84 ? 13.670 3.439 -18.459 1.00 93.12 84 TYR A C 1
ATOM 649 O O . TYR A 1 84 ? 13.233 3.764 -19.557 1.00 93.12 84 TYR A O 1
ATOM 657 N N . ASP A 1 85 ? 14.946 3.138 -18.263 1.00 89.88 85 ASP A N 1
ATOM 658 C CA . ASP A 1 85 ? 15.979 3.040 -19.284 1.00 89.88 85 ASP A CA 1
ATOM 659 C C . ASP A 1 85 ? 16.171 1.558 -19.630 1.00 89.88 85 ASP A C 1
ATOM 661 O O . ASP A 1 85 ? 16.773 0.797 -18.867 1.00 89.88 85 ASP A O 1
ATOM 665 N N . ALA A 1 86 ? 15.638 1.145 -20.781 1.00 82.25 86 ALA A N 1
ATOM 666 C CA . ALA A 1 86 ? 15.662 -0.248 -21.218 1.00 82.25 86 ALA A CA 1
ATOM 667 C C . ALA A 1 86 ? 17.077 -0.747 -21.558 1.00 82.25 86 ALA A C 1
ATOM 669 O O . ALA A 1 86 ? 17.408 -1.902 -21.281 1.00 82.25 86 ALA A O 1
ATOM 670 N N . ALA A 1 87 ? 17.954 0.139 -22.050 1.00 80.94 87 ALA A N 1
ATOM 671 C CA . ALA A 1 87 ? 19.353 -0.191 -22.317 1.00 80.94 87 ALA A CA 1
ATOM 672 C C . ALA A 1 87 ? 20.111 -0.501 -21.017 1.00 80.94 87 ALA A C 1
ATOM 674 O O . ALA A 1 87 ? 20.970 -1.384 -20.979 1.00 80.94 87 ALA A O 1
ATOM 675 N N . ARG A 1 88 ? 19.768 0.198 -19.929 1.00 82.12 88 ARG A N 1
ATOM 676 C CA . ARG A 1 88 ? 20.329 -0.043 -18.590 1.00 82.12 88 ARG A CA 1
ATOM 677 C C . ARG A 1 88 ? 19.499 -0.990 -17.728 1.00 82.12 88 ARG A C 1
ATOM 679 O O . ARG A 1 88 ? 19.902 -1.253 -16.597 1.00 82.12 88 ARG A O 1
ATOM 686 N N . GLN A 1 89 ? 18.358 -1.461 -18.226 1.00 81.75 89 GLN A N 1
ATOM 687 C CA . GLN A 1 89 ? 17.364 -2.254 -17.498 1.00 81.75 89 GLN A CA 1
ATOM 688 C C . GLN A 1 89 ? 17.067 -1.723 -16.088 1.00 81.75 89 GLN A C 1
ATOM 690 O O . GLN A 1 89 ? 17.009 -2.479 -15.116 1.00 81.75 89 GLN A O 1
ATOM 695 N N . SER A 1 90 ? 16.934 -0.405 -15.965 1.00 89.69 90 SER A N 1
ATOM 696 C CA . SER A 1 90 ? 16.761 0.258 -14.674 1.00 89.69 90 SER A CA 1
ATOM 697 C C . SER A 1 90 ? 15.881 1.485 -14.796 1.00 89.69 90 SER A C 1
ATOM 699 O O . SER A 1 90 ? 15.758 2.074 -15.863 1.00 89.69 90 SER A O 1
ATOM 701 N N . GLY A 1 91 ? 15.261 1.895 -13.700 1.00 93.25 91 GLY A N 1
ATOM 702 C CA . GLY A 1 91 ? 14.388 3.058 -13.683 1.00 93.25 91 GLY A CA 1
ATOM 703 C C . GLY A 1 91 ? 14.299 3.681 -12.308 1.00 93.25 91 GLY A C 1
ATOM 704 O O . GLY A 1 91 ? 14.769 3.119 -11.324 1.00 93.25 91 GLY A O 1
ATOM 705 N N . LYS A 1 92 ? 13.713 4.870 -12.247 1.00 97.06 92 LYS A N 1
ATOM 706 C CA . LYS A 1 92 ? 13.478 5.570 -10.987 1.00 97.06 92 LYS A CA 1
ATOM 707 C C . LYS A 1 92 ? 12.318 6.538 -11.095 1.00 97.06 92 LYS A C 1
ATOM 709 O O . LYS A 1 92 ? 12.001 7.025 -12.186 1.00 97.06 92 LYS A O 1
ATOM 714 N N . GLY A 1 93 ? 11.740 6.871 -9.953 1.00 97.19 93 GLY A N 1
ATOM 715 C CA . GLY A 1 93 ? 10.641 7.817 -9.895 1.00 97.19 93 GLY A CA 1
ATOM 716 C C . GLY A 1 93 ? 10.078 7.990 -8.498 1.00 97.19 93 GLY A C 1
ATOM 717 O O . GLY A 1 93 ? 10.764 7.751 -7.507 1.00 97.19 93 GLY A O 1
ATOM 718 N N . THR A 1 94 ? 8.822 8.410 -8.437 1.00 97.25 94 THR A N 1
ATOM 719 C CA . THR A 1 94 ? 8.050 8.600 -7.216 1.00 97.25 94 THR A CA 1
ATOM 720 C C . THR A 1 94 ? 6.823 7.696 -7.203 1.00 97.25 94 THR A C 1
ATOM 722 O O . THR A 1 94 ? 6.180 7.445 -8.226 1.00 97.25 94 THR A O 1
ATOM 725 N N . LEU A 1 95 ? 6.503 7.210 -6.010 1.00 96.06 95 LEU A N 1
ATOM 726 C CA . LEU A 1 95 ? 5.325 6.421 -5.702 1.00 96.06 95 LEU A CA 1
ATOM 727 C C . LEU A 1 95 ? 4.550 7.127 -4.589 1.00 96.06 95 LEU A C 1
ATOM 729 O O . LEU A 1 95 ? 5.123 7.492 -3.564 1.00 96.06 95 LEU A O 1
ATOM 733 N N . SER A 1 96 ? 3.244 7.276 -4.776 1.00 95.88 96 SER A N 1
ATOM 734 C CA . SER A 1 96 ? 2.303 7.666 -3.730 1.00 95.88 96 SER A CA 1
ATOM 735 C C . SER A 1 96 ? 1.190 6.631 -3.668 1.00 95.88 96 SER A C 1
ATOM 737 O O . SER A 1 96 ? 0.613 6.297 -4.700 1.00 95.88 96 SER A O 1
ATOM 739 N N . VAL A 1 97 ? 0.901 6.094 -2.486 1.00 93.94 97 VAL A N 1
ATOM 740 C CA . VAL A 1 97 ? -0.156 5.095 -2.278 1.00 93.94 97 VAL A CA 1
ATOM 741 C C . VAL A 1 97 ? -0.956 5.482 -1.048 1.00 93.94 97 VAL A C 1
ATOM 743 O O . VAL A 1 97 ? -0.394 5.699 0.023 1.00 93.94 97 VAL A O 1
ATOM 746 N N . SER A 1 98 ? -2.275 5.504 -1.184 1.00 94.12 98 SER A N 1
ATOM 747 C CA . SER A 1 98 ? -3.204 5.637 -0.071 1.00 94.12 98 SER A CA 1
ATOM 748 C C . SER A 1 98 ? -4.150 4.446 -0.045 1.00 94.12 98 SER A C 1
ATOM 750 O O . SER A 1 98 ? -4.794 4.119 -1.043 1.00 94.12 98 SER A O 1
ATOM 752 N N . TRP A 1 99 ? -4.276 3.800 1.108 1.00 92.38 99 TRP A N 1
ATOM 753 C CA . TRP A 1 99 ? -5.131 2.627 1.277 1.00 92.38 99 TRP A CA 1
ATOM 754 C C . TRP A 1 99 ? -5.713 2.559 2.684 1.00 92.38 99 TRP A C 1
ATOM 756 O O . TRP A 1 99 ? -5.352 3.327 3.578 1.00 92.38 99 TRP A O 1
ATOM 766 N N . LYS A 1 100 ? -6.670 1.658 2.864 1.00 91.44 100 LYS A N 1
ATOM 767 C CA . LYS A 1 100 ? -7.382 1.450 4.118 1.00 91.44 100 LYS A CA 1
ATOM 768 C C . LYS A 1 100 ? -7.319 -0.012 4.538 1.00 91.44 100 LYS A C 1
ATOM 770 O O . LYS A 1 100 ? -7.547 -0.886 3.706 1.00 91.44 100 LYS A O 1
ATOM 775 N N . PHE A 1 101 ? -7.113 -0.242 5.831 1.00 89.00 101 PHE A N 1
ATOM 776 C CA . PHE A 1 101 ? -7.395 -1.499 6.514 1.00 89.00 101 PHE A CA 1
ATOM 777 C C . PHE A 1 101 ? -8.654 -1.368 7.357 1.00 89.00 101 PHE A C 1
ATOM 779 O O . PHE A 1 101 ? -8.865 -0.358 8.036 1.00 89.00 101 PHE A O 1
ATOM 786 N N . LEU A 1 102 ? -9.483 -2.401 7.313 1.00 90.69 102 LEU A N 1
ATOM 787 C CA . LEU A 1 102 ? -10.653 -2.529 8.157 1.00 90.69 102 LEU A CA 1
ATOM 788 C C . LEU A 1 102 ? -10.705 -3.934 8.753 1.00 90.69 102 LEU A C 1
ATOM 790 O O . LEU A 1 102 ? -10.781 -4.912 8.013 1.00 90.69 102 LEU A O 1
ATOM 794 N N . GLU A 1 103 ? -10.721 -4.007 10.076 1.00 89.12 103 GLU A N 1
ATOM 795 C CA . GLU A 1 103 ? -10.985 -5.227 10.836 1.00 89.12 103 GLU A CA 1
ATOM 796 C C . GLU A 1 103 ? -12.067 -4.916 11.874 1.00 89.12 103 GLU A C 1
ATOM 798 O O . GLU A 1 103 ? -11.987 -3.895 12.557 1.00 89.12 103 GLU A O 1
ATOM 803 N N . GLU A 1 104 ? -13.102 -5.748 11.976 1.00 89.81 104 GLU A N 1
ATOM 804 C CA . GLU A 1 104 ? -14.212 -5.535 12.912 1.00 89.81 104 GLU A CA 1
ATOM 805 C C . GLU A 1 104 ? -14.731 -6.855 13.477 1.00 89.81 104 GLU A C 1
ATOM 807 O O . GLU A 1 104 ? -14.798 -7.852 12.763 1.00 89.81 104 GLU A O 1
ATOM 812 N N . ALA A 1 105 ? -15.110 -6.862 14.751 1.00 89.06 105 ALA A N 1
ATOM 813 C CA . ALA A 1 105 ? -15.610 -8.033 15.456 1.00 89.06 105 ALA A CA 1
ATOM 814 C C . ALA A 1 105 ? -16.652 -7.646 16.521 1.00 89.06 105 ALA A C 1
ATOM 816 O O . ALA A 1 105 ? -16.770 -6.490 16.925 1.00 89.06 105 ALA A O 1
ATOM 817 N N . GLY A 1 106 ? -17.417 -8.636 16.987 1.00 87.00 106 GLY A N 1
ATOM 818 C CA . GLY A 1 106 ? -18.398 -8.452 18.058 1.00 87.00 106 GLY A CA 1
ATOM 819 C C . GLY A 1 106 ? -19.668 -7.697 17.645 1.00 87.00 106 GLY A C 1
ATOM 820 O O . GLY A 1 106 ? -19.931 -7.445 16.469 1.00 87.00 106 GLY A O 1
ATOM 821 N N . ALA A 1 107 ? -20.506 -7.383 18.635 1.00 85.62 107 ALA A N 1
ATOM 822 C CA . ALA A 1 107 ? -21.761 -6.653 18.461 1.00 85.62 107 ALA A CA 1
ATOM 823 C C . ALA A 1 107 ? -22.173 -5.943 19.762 1.00 85.62 107 ALA A C 1
ATOM 825 O O . ALA A 1 107 ? -21.815 -6.366 20.862 1.00 85.62 107 ALA A O 1
ATOM 826 N N . GLY A 1 108 ? -22.979 -4.882 19.652 1.00 86.94 108 GLY A N 1
ATOM 827 C CA . GLY A 1 108 ? -23.478 -4.147 20.819 1.00 86.94 108 GLY A CA 1
ATOM 828 C C . GLY A 1 108 ? -22.349 -3.476 21.607 1.00 86.94 108 GLY A C 1
ATOM 829 O O . GLY A 1 108 ? -21.536 -2.771 21.020 1.00 86.94 108 GLY A O 1
ATOM 830 N N . LEU A 1 109 ? -22.313 -3.683 22.930 1.00 83.81 109 LEU A N 1
ATOM 831 C CA . LEU A 1 109 ? -21.273 -3.132 23.815 1.00 83.81 109 LEU A CA 1
ATOM 832 C C . LEU A 1 109 ? -19.912 -3.827 23.692 1.00 83.81 109 LEU A C 1
ATOM 834 O O . LEU A 1 109 ? -18.923 -3.272 24.160 1.00 83.81 109 LEU A O 1
ATOM 838 N N . ASP A 1 110 ? -19.865 -5.007 23.077 1.00 86.81 110 ASP A N 1
ATOM 839 C CA . ASP A 1 110 ? -18.630 -5.760 22.845 1.00 86.81 110 ASP A CA 1
ATOM 840 C C . ASP A 1 110 ? -18.195 -5.664 21.368 1.00 86.81 110 ASP A C 1
ATOM 842 O O . ASP A 1 110 ? -17.417 -6.480 20.886 1.00 86.81 110 ASP A O 1
ATOM 846 N N . TYR A 1 111 ? -18.739 -4.690 20.623 1.00 88.94 111 TYR A N 1
ATOM 847 C CA . TYR A 1 111 ? -18.273 -4.355 19.279 1.00 88.94 111 TYR A CA 1
ATOM 848 C C . TYR A 1 111 ? -16.879 -3.739 19.344 1.00 88.94 111 TYR A C 1
ATOM 850 O O . TYR A 1 111 ? -16.646 -2.823 20.132 1.00 88.94 111 TYR A O 1
ATOM 858 N N . GLU A 1 112 ? -15.993 -4.191 18.464 1.00 90.31 112 GLU A N 1
ATOM 859 C CA . GLU A 1 112 ? -14.657 -3.643 18.284 1.00 90.31 112 GLU A CA 1
ATOM 860 C C . GLU A 1 112 ? -14.356 -3.470 16.792 1.00 90.31 112 GLU A C 1
ATOM 862 O O . GLU A 1 112 ? -14.669 -4.333 15.972 1.00 90.31 112 GLU A O 1
ATOM 867 N N . LYS A 1 113 ? -13.749 -2.340 16.427 1.00 9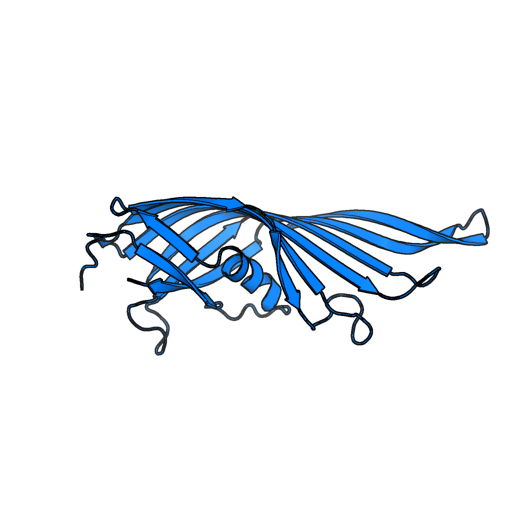1.94 113 LYS A N 1
ATOM 868 C CA . LYS A 1 113 ? -13.348 -2.029 15.053 1.00 91.94 113 LYS A CA 1
ATOM 869 C C . LYS A 1 113 ? -12.025 -1.275 15.008 1.00 91.94 113 LYS A C 1
ATOM 871 O O . LYS A 1 113 ? -11.882 -0.245 15.669 1.00 91.94 113 LYS A O 1
ATOM 876 N N . TYR A 1 114 ? -11.126 -1.709 14.128 1.00 90.88 114 TYR A N 1
ATOM 877 C CA . TYR A 1 114 ? -9.956 -0.957 13.685 1.00 90.88 114 TYR A CA 1
ATOM 878 C C . TYR A 1 114 ? -10.150 -0.479 12.244 1.00 90.88 114 TYR A C 1
ATOM 880 O O . TYR A 1 114 ? -10.331 -1.268 11.318 1.00 90.88 114 TYR A O 1
ATOM 888 N N . ASP A 1 115 ? -10.115 0.839 12.056 1.00 93.06 115 ASP A N 1
ATOM 889 C CA . ASP A 1 115 ? -10.178 1.522 10.762 1.00 93.06 115 ASP A CA 1
ATOM 890 C C . ASP A 1 115 ? -8.867 2.293 10.579 1.00 93.06 115 ASP A C 1
ATOM 892 O O . ASP A 1 115 ? -8.664 3.332 11.210 1.00 93.06 115 ASP A O 1
ATOM 896 N N . ILE A 1 116 ? -7.947 1.752 9.779 1.00 91.12 116 ILE A N 1
ATOM 897 C CA . ILE A 1 116 ? -6.608 2.321 9.594 1.00 91.12 116 ILE A CA 1
ATOM 898 C C . ILE A 1 116 ? -6.502 2.878 8.183 1.00 91.12 116 ILE A C 1
ATOM 900 O O . ILE A 1 116 ? -6.575 2.131 7.211 1.00 91.12 116 ILE A O 1
ATOM 904 N N . LYS A 1 117 ? -6.288 4.187 8.053 1.00 93.69 117 LYS A N 1
ATOM 905 C CA . LYS A 1 117 ? -6.019 4.840 6.765 1.00 93.69 117 LYS A CA 1
ATOM 906 C C . LYS A 1 117 ? -4.541 5.155 6.658 1.00 93.69 117 LYS A C 1
ATOM 908 O O . LYS A 1 117 ? -4.004 5.864 7.510 1.00 93.69 117 LYS A O 1
ATOM 913 N N . ARG A 1 118 ? -3.904 4.663 5.604 1.00 90.00 118 ARG A N 1
ATOM 914 C CA . ARG A 1 118 ? -2.477 4.840 5.361 1.00 90.00 118 ARG A CA 1
ATOM 915 C C . ARG A 1 118 ? -2.229 5.690 4.137 1.00 90.00 118 ARG A C 1
ATOM 917 O O . ARG A 1 118 ? -2.948 5.580 3.145 1.00 90.00 118 ARG A O 1
ATOM 924 N N . THR A 1 119 ? -1.174 6.482 4.222 1.00 93.38 119 THR A N 1
ATOM 925 C CA . THR A 1 119 ? -0.566 7.168 3.088 1.00 93.38 119 THR A CA 1
ATOM 926 C C . THR A 1 119 ? 0.922 6.864 3.103 1.00 93.38 119 THR A C 1
ATOM 928 O O . THR A 1 119 ? 1.564 6.974 4.144 1.00 93.38 119 THR A O 1
ATOM 931 N N . PHE A 1 120 ? 1.462 6.479 1.957 1.00 92.50 120 PHE A N 1
ATOM 932 C CA . PHE A 1 120 ? 2.863 6.158 1.738 1.00 92.50 120 PHE A CA 1
ATOM 933 C C . PHE A 1 120 ? 3.375 6.967 0.561 1.00 92.50 120 PHE A C 1
ATOM 935 O O . PHE A 1 120 ? 2.732 6.998 -0.486 1.00 92.50 120 PHE A O 1
ATOM 942 N N . ASN A 1 121 ? 4.523 7.612 0.734 1.00 94.62 121 ASN A N 1
ATOM 943 C CA . ASN A 1 121 ? 5.205 8.307 -0.345 1.00 94.62 121 ASN A CA 1
ATOM 944 C C . ASN A 1 121 ? 6.661 7.868 -0.358 1.00 94.62 121 ASN A C 1
ATOM 946 O O . ASN A 1 121 ? 7.322 7.926 0.672 1.00 94.62 121 ASN A O 1
ATOM 950 N N . ALA A 1 122 ? 7.164 7.468 -1.517 1.00 93.38 122 ALA A N 1
ATOM 951 C CA . ALA A 1 122 ? 8.533 7.003 -1.667 1.00 93.38 122 ALA A CA 1
ATOM 952 C C . ALA A 1 122 ? 9.123 7.451 -2.998 1.00 93.38 122 ALA A C 1
ATOM 954 O O . ALA A 1 122 ? 8.405 7.673 -3.976 1.00 93.38 122 ALA A O 1
ATOM 955 N N . ASN A 1 123 ? 10.448 7.533 -3.036 1.00 95.94 123 ASN A N 1
ATOM 956 C CA . ASN A 1 123 ? 11.155 7.380 -4.297 1.00 95.94 123 ASN A CA 1
ATOM 957 C C . ASN A 1 123 ? 11.301 5.881 -4.555 1.00 95.94 123 ASN A C 1
ATOM 959 O O . ASN A 1 123 ? 11.529 5.122 -3.613 1.00 95.94 123 ASN A O 1
ATOM 963 N N . PHE A 1 124 ? 11.154 5.466 -5.808 1.00 94.00 124 PHE A N 1
ATOM 964 C CA . PHE A 1 124 ? 11.364 4.077 -6.188 1.00 94.00 124 PHE A CA 1
ATOM 965 C C . PHE A 1 124 ? 12.549 3.925 -7.132 1.00 94.00 124 PHE A C 1
ATOM 967 O O . PHE A 1 124 ? 12.859 4.835 -7.909 1.00 94.00 124 PHE A O 1
ATOM 974 N N . GLU A 1 125 ? 13.139 2.736 -7.111 1.00 94.31 125 GLU A N 1
ATOM 975 C CA . GLU A 1 125 ? 14.108 2.260 -8.088 1.00 94.31 125 GLU A CA 1
ATOM 976 C C . GLU A 1 125 ? 13.603 0.961 -8.727 1.00 94.31 125 GLU A C 1
ATOM 978 O O . GLU A 1 125 ? 13.061 0.080 -8.064 1.00 94.31 125 GLU A O 1
ATOM 983 N N . LEU A 1 126 ? 13.752 0.859 -10.046 1.00 90.75 126 LEU A N 1
ATOM 984 C CA . LEU A 1 126 ? 13.560 -0.367 -10.808 1.00 90.75 126 LEU A CA 1
ATOM 985 C C . LEU A 1 126 ? 14.942 -0.930 -11.118 1.00 90.75 126 LEU A C 1
ATOM 987 O O . LEU A 1 126 ? 15.748 -0.252 -11.757 1.00 90.75 126 LEU A O 1
ATOM 991 N N . LEU A 1 127 ? 15.207 -2.157 -10.692 1.00 88.06 127 LEU A N 1
ATOM 992 C CA . LEU A 1 127 ? 16.493 -2.827 -10.857 1.00 88.06 127 LEU A CA 1
ATOM 993 C C . LEU A 1 127 ? 16.265 -4.246 -11.371 1.00 88.06 127 LEU A C 1
ATOM 995 O O . LEU A 1 127 ? 15.312 -4.917 -10.989 1.00 88.06 127 LEU A O 1
ATOM 999 N N . ALA A 1 128 ? 17.141 -4.738 -12.234 1.00 79.88 128 ALA A N 1
ATOM 1000 C CA . ALA A 1 128 ? 17.043 -6.114 -12.703 1.00 79.88 128 ALA A CA 1
ATOM 1001 C C . ALA A 1 128 ? 17.288 -7.126 -11.563 1.00 79.88 128 ALA A C 1
ATOM 1003 O O . ALA A 1 128 ? 18.214 -6.979 -10.761 1.00 79.88 128 ALA A O 1
ATOM 1004 N N . ALA A 1 129 ? 16.482 -8.190 -11.523 1.00 71.94 129 ALA A N 1
ATOM 1005 C CA . ALA A 1 129 ? 16.449 -9.180 -10.443 1.00 71.94 129 ALA A CA 1
ATOM 1006 C C . ALA A 1 129 ? 17.584 -10.237 -10.504 1.00 71.94 129 ALA A C 1
ATOM 1008 O O . ALA A 1 129 ? 17.351 -11.434 -10.357 1.00 71.94 129 ALA A O 1
ATOM 1009 N N . TYR A 1 130 ? 18.834 -9.825 -10.749 1.00 56.31 130 TYR A N 1
ATOM 1010 C CA . TYR A 1 130 ? 19.950 -10.726 -11.096 1.00 56.31 130 TYR A CA 1
ATOM 1011 C C . TYR A 1 130 ? 20.440 -11.681 -9.985 1.00 56.31 130 TYR A C 1
ATOM 1013 O O . TYR A 1 130 ? 21.268 -12.549 -10.264 1.00 56.31 130 TYR A O 1
ATOM 1021 N N . SER A 1 131 ? 19.986 -11.533 -8.738 1.00 51.81 131 SER A N 1
ATOM 1022 C CA . SER A 1 131 ? 20.555 -12.224 -7.570 1.00 51.81 131 SER A CA 1
ATOM 1023 C C . SER A 1 131 ? 19.856 -13.529 -7.161 1.00 51.81 131 SER A C 1
ATOM 1025 O O . SER A 1 131 ? 20.383 -14.231 -6.299 1.00 51.81 131 SER A O 1
ATOM 1027 N N . GLU A 1 132 ? 18.722 -13.903 -7.767 1.00 53.94 132 GLU A N 1
ATOM 1028 C CA . GLU A 1 132 ? 17.959 -15.093 -7.360 1.00 53.94 132 GLU A CA 1
ATOM 1029 C C . GLU A 1 132 ? 17.989 -16.228 -8.415 1.00 53.94 132 GLU A C 1
ATOM 1031 O O . GLU A 1 132 ? 17.511 -16.039 -9.534 1.00 53.94 132 GLU A O 1
ATOM 1036 N N . PRO A 1 133 ? 18.482 -17.445 -8.078 1.00 45.84 133 PRO A N 1
ATOM 1037 C CA . PRO A 1 133 ? 18.672 -18.555 -9.028 1.00 45.84 133 PRO A CA 1
ATOM 1038 C C . PRO A 1 133 ? 17.415 -19.003 -9.795 1.00 45.84 133 PRO A C 1
ATOM 1040 O O . PRO A 1 133 ? 17.537 -19.596 -10.865 1.00 45.84 133 PRO A O 1
ATOM 1043 N N . ASN A 1 134 ? 16.222 -18.727 -9.255 1.00 48.00 134 ASN A N 1
ATOM 1044 C CA . ASN A 1 134 ? 14.929 -19.134 -9.818 1.00 48.00 134 ASN A CA 1
ATOM 1045 C C . ASN A 1 134 ? 14.135 -17.972 -10.446 1.00 48.00 134 ASN A C 1
ATOM 1047 O O . ASN A 1 134 ? 13.080 -18.206 -11.036 1.00 48.00 134 ASN A O 1
ATOM 1051 N N . LYS A 1 135 ? 14.629 -16.731 -10.356 1.00 49.41 135 LYS A N 1
ATOM 1052 C CA . LYS A 1 135 ? 13.988 -15.532 -10.910 1.00 49.41 135 LYS A CA 1
ATOM 1053 C C . LYS A 1 135 ? 14.727 -15.135 -12.182 1.00 49.41 135 LYS A C 1
ATOM 1055 O O . LYS A 1 135 ? 15.719 -14.418 -12.185 1.00 49.41 135 LYS A O 1
ATOM 1060 N N . SER A 1 136 ? 14.298 -15.762 -13.273 1.00 46.84 136 SER A N 1
ATOM 1061 C CA . SER A 1 136 ? 14.913 -15.647 -14.598 1.00 46.84 136 SER A CA 1
ATOM 1062 C C . SER A 1 136 ? 14.905 -14.207 -15.153 1.00 46.84 136 SER A C 1
ATOM 1064 O O . SER A 1 136 ? 14.263 -13.319 -14.601 1.00 46.84 136 SER A O 1
ATOM 1066 N N . ARG A 1 137 ? 15.583 -14.001 -16.295 1.00 55.09 137 ARG A N 1
ATOM 1067 C CA . ARG A 1 137 ? 15.783 -12.747 -17.069 1.00 55.09 137 ARG A CA 1
ATOM 1068 C C . ARG A 1 137 ? 14.520 -11.925 -17.433 1.00 55.09 137 ARG A C 1
ATOM 1070 O O . ARG A 1 137 ? 14.639 -10.982 -18.204 1.00 55.09 137 ARG A O 1
ATOM 1077 N N . GLY A 1 138 ? 13.344 -12.282 -16.926 1.00 66.44 138 GLY A N 1
ATOM 1078 C CA . GLY A 1 138 ? 12.071 -11.586 -17.119 1.00 66.44 138 GLY A CA 1
ATOM 1079 C C . GLY A 1 138 ? 11.515 -10.947 -15.845 1.00 66.44 138 GLY A C 1
ATOM 1080 O O . GLY A 1 138 ? 10.312 -10.729 -15.785 1.00 66.44 138 GLY A O 1
ATOM 1081 N N . GLN A 1 139 ? 12.335 -10.697 -14.818 1.00 77.12 139 GLN A N 1
ATOM 1082 C CA . GLN A 1 139 ? 11.885 -10.066 -13.574 1.00 77.12 139 GLN A CA 1
ATOM 1083 C C . GLN A 1 139 ? 12.652 -8.785 -13.232 1.00 77.12 139 GLN A C 1
ATOM 1085 O O . GLN A 1 139 ? 13.867 -8.686 -13.427 1.00 77.12 139 GLN A O 1
ATOM 1090 N N . ILE A 1 140 ? 11.918 -7.815 -12.690 1.00 84.19 140 ILE A N 1
ATOM 1091 C CA . ILE A 1 140 ? 12.408 -6.521 -12.222 1.00 84.19 140 ILE A CA 1
ATOM 1092 C C . ILE A 1 140 ? 12.024 -6.367 -10.751 1.00 84.19 140 ILE A C 1
ATOM 1094 O O . ILE A 1 140 ? 10.886 -6.628 -10.361 1.00 84.19 140 ILE A O 1
ATOM 1098 N N . TYR A 1 141 ? 12.977 -5.931 -9.937 1.00 87.56 141 TYR A N 1
ATOM 1099 C CA . TYR A 1 141 ? 12.722 -5.451 -8.592 1.00 87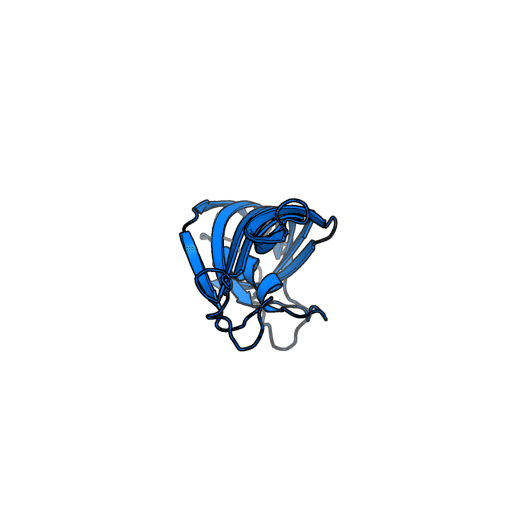.56 141 TYR A CA 1
ATOM 1100 C C . TYR A 1 141 ? 12.285 -4.000 -8.638 1.00 87.56 141 TYR A C 1
ATOM 1102 O O . TYR A 1 141 ? 12.967 -3.153 -9.205 1.00 87.56 141 TYR A O 1
ATOM 1110 N N . PHE A 1 142 ? 11.140 -3.738 -8.030 1.00 89.12 142 PHE A N 1
ATOM 1111 C CA . PHE A 1 142 ? 10.664 -2.413 -7.695 1.00 89.12 142 PHE A CA 1
ATOM 1112 C C . PHE A 1 142 ? 10.969 -2.206 -6.215 1.00 89.12 142 PHE A C 1
ATOM 1114 O O . PHE A 1 142 ? 10.350 -2.837 -5.367 1.00 89.12 142 PHE A O 1
ATOM 1121 N N . GLU A 1 143 ? 11.957 -1.388 -5.891 1.00 90.00 143 GLU A N 1
ATOM 1122 C CA . GLU A 1 143 ? 12.277 -1.007 -4.518 1.00 90.00 143 GLU A CA 1
ATOM 1123 C C . GLU A 1 143 ? 11.641 0.346 -4.230 1.00 90.00 143 GLU A C 1
ATOM 1125 O O . GLU A 1 143 ? 11.873 1.299 -4.968 1.00 90.00 143 GLU A O 1
ATOM 1130 N N . ALA A 1 144 ? 10.835 0.441 -3.174 1.00 90.00 144 ALA A N 1
ATOM 1131 C CA . ALA A 1 144 ? 10.248 1.700 -2.736 1.00 90.00 144 ALA A CA 1
ATOM 1132 C C . ALA A 1 144 ? 10.270 1.775 -1.214 1.00 90.00 144 ALA A C 1
ATOM 1134 O O . ALA A 1 144 ? 9.592 0.997 -0.542 1.00 90.00 144 ALA A O 1
ATOM 1135 N N . ILE A 1 145 ? 11.033 2.733 -0.691 1.00 87.62 145 ILE A N 1
ATOM 1136 C CA . ILE A 1 145 ? 11.174 3.004 0.740 1.00 87.62 145 ILE A CA 1
ATOM 1137 C C . ILE A 1 145 ? 10.967 4.503 0.961 1.00 87.62 145 ILE A C 1
ATOM 1139 O O . ILE A 1 145 ? 11.480 5.337 0.211 1.00 87.62 145 ILE A O 1
ATOM 1143 N N . GLY A 1 146 ? 10.179 4.854 1.971 1.00 88.81 146 GLY A N 1
ATOM 1144 C CA . GLY A 1 146 ? 9.900 6.242 2.306 1.00 88.81 146 GLY A CA 1
ATOM 1145 C C . GLY A 1 146 ? 8.891 6.410 3.440 1.00 88.81 146 GLY A C 1
ATOM 1146 O O . GLY A 1 146 ? 8.462 5.430 4.058 1.00 88.81 146 GLY A O 1
ATOM 1147 N N . PRO A 1 147 ? 8.486 7.659 3.720 1.00 90.56 147 PRO A N 1
ATOM 1148 C CA . PRO A 1 147 ? 7.595 7.956 4.824 1.00 90.56 147 PRO A CA 1
ATOM 1149 C C . PRO A 1 147 ? 6.194 7.375 4.633 1.00 90.56 147 PRO A C 1
ATOM 1151 O O . PRO A 1 147 ? 5.557 7.503 3.580 1.00 90.56 147 PRO A O 1
ATOM 1154 N N . SER A 1 148 ? 5.666 6.831 5.726 1.00 90.12 148 SER A N 1
ATOM 1155 C CA . SER A 1 148 ? 4.288 6.384 5.857 1.00 90.12 148 SER A CA 1
ATOM 1156 C C . SER A 1 148 ? 3.599 7.054 7.048 1.00 90.12 148 SER A C 1
ATOM 1158 O O . SER A 1 148 ? 4.185 7.231 8.116 1.00 90.12 148 SER A O 1
ATOM 1160 N N . VAL A 1 149 ? 2.337 7.445 6.866 1.00 93.25 149 VAL A N 1
ATOM 1161 C CA . VAL A 1 149 ? 1.488 8.041 7.907 1.00 93.25 149 VAL A CA 1
ATOM 1162 C C . VAL A 1 149 ? 0.242 7.192 8.072 1.00 93.25 149 VAL A C 1
ATOM 1164 O O . VAL A 1 149 ? -0.472 6.947 7.096 1.00 93.25 149 VAL A O 1
ATOM 1167 N N . TRP A 1 150 ? -0.025 6.742 9.296 1.00 91.94 150 TRP A N 1
ATOM 1168 C CA . TRP A 1 150 ? -1.150 5.868 9.619 1.00 91.94 150 TRP A CA 1
ATOM 1169 C C . TRP A 1 150 ? -2.107 6.606 10.546 1.00 91.94 150 TRP A C 1
ATOM 1171 O O . TRP A 1 150 ? -1.745 7.008 11.648 1.00 91.94 150 TRP A O 1
ATOM 1181 N N . ASN A 1 151 ? -3.343 6.786 10.096 1.00 94.81 151 ASN A N 1
ATOM 1182 C CA . ASN A 1 151 ? -4.432 7.295 10.918 1.00 94.81 151 ASN A CA 1
ATOM 1183 C C . ASN A 1 151 ? -5.223 6.092 11.416 1.00 94.81 151 ASN A C 1
ATOM 1185 O O . ASN A 1 151 ? -5.919 5.450 10.627 1.00 94.81 151 ASN A O 1
ATOM 1189 N N . ILE A 1 152 ? -5.076 5.776 12.697 1.00 93.19 152 ILE A N 1
ATOM 1190 C CA . ILE A 1 152 ? -5.629 4.575 13.319 1.00 93.19 152 ILE A CA 1
ATOM 1191 C C . ILE A 1 152 ? -6.824 5.002 14.156 1.00 93.19 152 ILE A C 1
ATOM 1193 O O . ILE A 1 152 ? -6.660 5.691 15.161 1.00 93.19 152 ILE A O 1
ATOM 1197 N N . THR A 1 153 ? -8.024 4.588 13.763 1.00 95.25 153 THR A N 1
ATOM 1198 C CA . THR A 1 153 ? -9.228 4.777 14.570 1.00 95.25 153 THR A CA 1
ATOM 1199 C C . THR A 1 153 ? -9.642 3.440 15.170 1.00 95.25 153 THR A C 1
ATOM 1201 O O . THR A 1 153 ? -10.062 2.537 14.446 1.00 95.25 153 THR A O 1
ATOM 1204 N N . TYR A 1 154 ? -9.564 3.330 16.496 1.00 92.62 154 TYR A N 1
ATOM 1205 C CA . TYR A 1 154 ? -10.192 2.242 17.244 1.00 92.62 154 TYR A CA 1
ATOM 1206 C C . TYR A 1 154 ? -11.583 2.682 17.688 1.00 92.62 154 TYR A C 1
ATOM 1208 O O . TYR A 1 154 ? -11.755 3.784 18.212 1.00 92.62 154 TYR A O 1
ATOM 1216 N N . THR A 1 155 ? -12.574 1.824 17.480 1.00 94.38 155 THR A N 1
ATOM 1217 C CA . THR A 1 155 ? -13.914 1.952 18.058 1.00 94.38 155 THR A CA 1
ATOM 1218 C C . THR A 1 155 ? -14.178 0.729 18.913 1.00 94.38 155 THR A C 1
ATOM 1220 O O . THR A 1 155 ? -14.008 -0.385 18.431 1.00 94.38 155 THR A O 1
ATOM 1223 N N . GLY A 1 156 ? -14.604 0.926 20.155 1.00 92.56 156 GLY A N 1
ATOM 1224 C CA . GLY A 1 156 ? -14.913 -0.187 21.038 1.00 92.56 156 GLY A CA 1
ATOM 1225 C C . GLY A 1 156 ? -15.411 0.231 22.409 1.00 92.56 156 GLY A C 1
ATOM 1226 O O . GLY A 1 156 ? -15.846 1.369 22.615 1.00 92.56 156 GLY A O 1
ATOM 1227 N N . LYS A 1 157 ? -15.369 -0.712 23.349 1.00 92.25 157 LYS A N 1
ATOM 1228 C CA . LYS A 1 157 ? -15.878 -0.532 24.708 1.00 92.25 157 LYS A CA 1
ATOM 1229 C C . LYS A 1 157 ? -14.975 0.396 25.515 1.00 92.25 157 LYS A C 1
ATOM 1231 O O . LYS A 1 157 ? -13.814 0.093 25.772 1.00 92.25 157 LYS A O 1
ATOM 1236 N N . MET A 1 158 ? -15.531 1.511 25.968 1.00 91.31 158 MET A N 1
ATOM 1237 C CA . MET A 1 158 ? -14.852 2.500 26.804 1.00 91.31 158 MET A CA 1
ATOM 1238 C C . MET A 1 158 ? -15.583 2.652 28.138 1.00 91.31 158 MET A C 1
ATOM 1240 O O . MET A 1 158 ? -16.792 2.438 28.219 1.00 91.31 158 MET A O 1
ATOM 1244 N N . TYR A 1 159 ? -14.843 3.004 29.190 1.00 91.69 159 TYR A N 1
ATOM 1245 C CA . TYR A 1 159 ? -15.389 3.231 30.528 1.00 91.69 159 TYR A CA 1
ATOM 1246 C C . TYR A 1 159 ? -15.418 4.728 30.850 1.00 91.69 159 TYR A C 1
ATOM 1248 O O . TYR A 1 159 ? -14.385 5.396 30.783 1.00 91.69 159 TYR A O 1
ATOM 1256 N N . ASP A 1 160 ? -16.594 5.250 31.200 1.00 91.56 160 ASP A N 1
ATOM 1257 C CA . ASP A 1 160 ? -16.771 6.601 31.737 1.00 91.56 160 ASP A CA 1
ATOM 1258 C C . ASP A 1 160 ? -16.648 6.548 33.267 1.00 91.56 160 ASP A C 1
ATOM 1260 O O . ASP A 1 160 ? -17.529 6.033 33.957 1.00 91.56 160 ASP A O 1
ATOM 1264 N N . ALA A 1 161 ? -15.550 7.079 33.808 1.00 92.94 161 ALA A N 1
ATOM 1265 C CA . ALA A 1 161 ? -15.298 7.063 35.247 1.00 92.94 161 ALA A CA 1
ATOM 1266 C C . ALA A 1 161 ? -16.238 7.984 36.046 1.00 92.94 161 ALA A C 1
ATOM 1268 O O . ALA A 1 161 ? -16.474 7.717 37.224 1.00 92.94 161 ALA A O 1
ATOM 1269 N N . GLU A 1 162 ? -16.780 9.041 35.430 1.00 94.50 162 GLU A N 1
ATOM 1270 C CA . GLU A 1 162 ? -17.700 9.977 36.089 1.00 94.50 162 GLU A CA 1
ATOM 1271 C C . GLU A 1 162 ? -19.103 9.383 36.194 1.00 94.50 162 GLU A C 1
ATOM 1273 O O . GL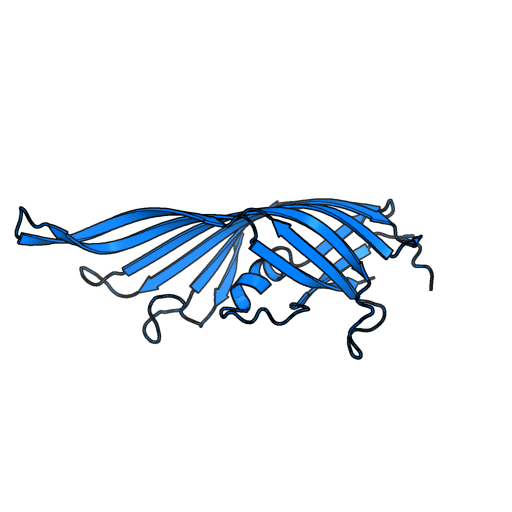U A 1 162 ? -19.768 9.535 37.219 1.00 94.50 162 GLU A O 1
ATOM 1278 N N . LYS A 1 163 ? -19.538 8.673 35.146 1.00 94.06 163 LYS A N 1
ATOM 1279 C CA . LYS A 1 163 ? -20.849 8.007 35.115 1.00 94.06 163 LYS A CA 1
ATOM 1280 C C . LYS A 1 163 ? -20.834 6.579 35.658 1.00 94.06 163 LYS A C 1
ATOM 1282 O O . LYS A 1 163 ? -21.896 6.048 35.948 1.00 94.06 163 LYS A O 1
ATOM 1287 N N . GLN A 1 164 ? -19.655 5.980 35.829 1.00 93.69 164 GLN A N 1
ATOM 1288 C CA . GLN A 1 164 ? -19.466 4.571 36.200 1.00 93.69 164 GLN A CA 1
ATOM 1289 C C . GLN A 1 164 ? -20.134 3.588 35.225 1.00 93.69 164 GLN A C 1
ATOM 1291 O O . GLN A 1 164 ? -20.651 2.543 35.620 1.00 93.69 164 GLN A O 1
ATOM 1296 N N . GLU A 1 165 ? -20.113 3.911 33.934 1.00 93.50 165 GLU A N 1
ATOM 1297 C CA . GLU A 1 165 ? -20.813 3.159 32.891 1.00 93.50 165 GLU A CA 1
ATOM 1298 C C . GLU A 1 165 ? -19.895 2.862 31.701 1.00 93.50 165 GLU A C 1
ATOM 1300 O O . GLU A 1 165 ? -18.941 3.591 31.417 1.00 93.50 165 GLU A O 1
ATOM 1305 N N . TYR A 1 166 ? -20.198 1.778 30.983 1.00 91.19 166 TYR A N 1
ATOM 1306 C CA . TYR A 1 166 ? -19.542 1.445 29.721 1.00 91.19 166 TYR A CA 1
ATOM 1307 C C .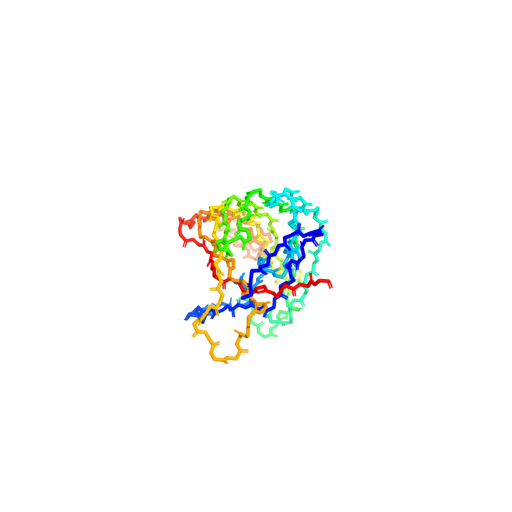 TYR A 1 166 ? -20.357 1.948 28.535 1.00 91.19 166 TYR A C 1
ATOM 1309 O O . TYR A 1 166 ? -21.584 1.851 28.524 1.00 91.19 166 TYR A O 1
ATOM 1317 N N . TYR A 1 167 ? -19.665 2.416 27.504 1.00 92.19 167 TYR A N 1
ATOM 1318 C CA . TYR A 1 167 ? -20.267 2.860 26.252 1.00 92.19 167 TYR A CA 1
ATOM 1319 C C . TYR A 1 167 ? -19.361 2.514 25.068 1.00 92.19 167 TYR A C 1
ATOM 1321 O O . TYR A 1 167 ? -18.181 2.210 25.243 1.00 92.19 167 TYR A O 1
ATOM 1329 N N . ILE A 1 168 ? -19.911 2.556 23.854 1.00 93.12 168 ILE A N 1
ATOM 1330 C CA . ILE A 1 168 ? -19.105 2.469 22.634 1.00 93.12 168 ILE A CA 1
ATOM 1331 C C . ILE A 1 168 ? -18.551 3.853 22.320 1.00 93.12 168 ILE A C 1
ATOM 1333 O O . ILE A 1 168 ? -19.310 4.796 22.093 1.00 93.12 168 ILE A O 1
ATOM 1337 N N . GLY A 1 169 ? -17.229 3.960 22.298 1.00 92.62 169 GLY A N 1
ATOM 1338 C CA . GLY A 1 169 ? -16.519 5.179 21.944 1.00 92.62 169 GLY A CA 1
ATOM 1339 C C . GLY A 1 169 ? -15.467 4.923 20.876 1.00 92.62 169 GLY A C 1
ATOM 1340 O O . GLY A 1 169 ? -15.182 3.782 20.512 1.00 92.62 169 GLY A O 1
ATOM 1341 N N . SER A 1 170 ? -14.897 6.007 20.357 1.00 94.56 170 SER A N 1
ATOM 1342 C CA . SER A 1 170 ? -13.854 5.954 19.338 1.00 94.56 170 SER A CA 1
ATOM 1343 C C . SER A 1 170 ? -12.691 6.861 19.703 1.00 94.56 170 SER A C 1
ATOM 1345 O O . SER A 1 170 ? -12.910 8.005 20.103 1.00 94.56 170 SER A O 1
ATOM 1347 N N . ASN A 1 171 ? -11.469 6.388 19.486 1.00 94.12 171 ASN A N 1
ATOM 1348 C CA . ASN A 1 171 ? -10.259 7.189 19.615 1.00 94.12 171 ASN A CA 1
ATOM 1349 C C . ASN A 1 171 ? -9.430 7.085 18.333 1.00 94.12 171 ASN A C 1
ATOM 1351 O O . ASN A 1 171 ? -9.376 6.025 17.713 1.00 94.12 171 ASN A O 1
ATOM 1355 N N . THR A 1 172 ? -8.805 8.192 17.934 1.00 94.94 172 THR A N 1
ATOM 1356 C CA . THR A 1 172 ? -7.932 8.239 16.759 1.00 94.94 172 THR A CA 1
ATOM 1357 C C . THR A 1 172 ? -6.535 8.669 17.166 1.00 94.94 172 THR A C 1
ATOM 1359 O O . THR A 1 172 ? -6.365 9.692 17.827 1.00 94.94 172 THR A O 1
ATOM 1362 N N . SER A 1 173 ? -5.539 7.907 16.733 1.00 94.69 173 SER A N 1
ATOM 1363 C CA . SER A 1 173 ? -4.126 8.254 16.836 1.00 94.69 173 SER A CA 1
ATOM 1364 C C . SER A 1 173 ? -3.501 8.371 15.448 1.00 94.69 173 SER A C 1
ATOM 1366 O O . SER A 1 173 ? -4.026 7.860 14.454 1.00 94.69 173 SER A O 1
ATOM 1368 N N . VAL A 1 174 ? -2.376 9.082 15.384 1.00 95.25 174 VAL A N 1
ATOM 1369 C CA . VAL A 1 174 ? -1.562 9.199 14.175 1.00 95.25 174 VAL A CA 1
ATOM 1370 C C . VAL A 1 174 ? -0.189 8.628 14.469 1.00 95.25 174 VAL A C 1
ATOM 1372 O O . VAL A 1 174 ? 0.491 9.097 15.381 1.00 95.25 174 VAL A O 1
ATOM 1375 N N . GLU A 1 175 ? 0.217 7.651 13.673 1.00 91.12 175 GLU A N 1
ATOM 1376 C CA . GLU A 1 175 ? 1.557 7.080 13.687 1.00 91.12 175 GLU A CA 1
ATOM 1377 C C . GLU A 1 175 ? 2.311 7.525 12.432 1.00 91.12 175 GLU A C 1
ATOM 1379 O O . GLU A 1 175 ? 1.733 7.639 11.347 1.00 91.12 175 GLU A O 1
ATOM 1384 N N . LYS A 1 176 ? 3.598 7.831 12.586 1.00 90.88 176 LYS A N 1
ATOM 1385 C CA . LYS A 1 176 ? 4.478 8.231 11.489 1.00 90.88 176 LYS A CA 1
ATOM 1386 C C . LYS A 1 176 ? 5.687 7.313 11.490 1.00 90.88 176 LYS A C 1
ATOM 1388 O O . LYS A 1 176 ? 6.381 7.237 12.498 1.00 90.88 176 LYS A O 1
ATOM 1393 N N . ASN A 1 177 ? 5.932 6.680 10.353 1.00 83.81 177 ASN A N 1
ATOM 1394 C CA . ASN A 1 177 ? 7.059 5.791 10.123 1.00 83.81 177 ASN A CA 1
ATOM 1395 C C . ASN A 1 177 ? 7.916 6.404 9.015 1.00 83.81 177 ASN A C 1
ATOM 1397 O O . ASN A 1 177 ? 7.426 6.588 7.903 1.00 83.81 177 ASN A O 1
ATOM 1401 N N . GLU A 1 178 ? 9.149 6.802 9.332 1.00 82.12 178 GLU A N 1
ATOM 1402 C CA . GLU A 1 178 ? 10.012 7.532 8.387 1.00 82.12 178 GLU A CA 1
ATOM 1403 C C . GLU A 1 178 ? 10.576 6.620 7.291 1.00 82.12 178 GLU A C 1
ATOM 1405 O O . GLU A 1 178 ? 10.589 7.021 6.130 1.00 82.12 178 GLU A O 1
ATOM 1410 N N . ASP A 1 179 ? 10.929 5.383 7.651 1.00 83.12 179 ASP A N 1
ATOM 1411 C CA . ASP A 1 179 ? 11.477 4.371 6.749 1.00 83.12 179 ASP A CA 1
ATOM 1412 C C . ASP A 1 179 ? 10.559 3.146 6.718 1.00 83.12 179 ASP A C 1
ATOM 1414 O O . ASP A 1 179 ? 10.691 2.207 7.505 1.00 83.12 179 ASP A O 1
ATOM 1418 N N . TRP A 1 180 ? 9.584 3.167 5.814 1.00 82.69 180 TRP A N 1
ATOM 1419 C CA . TRP A 1 180 ? 8.685 2.042 5.569 1.00 82.69 180 TRP A CA 1
ATOM 1420 C C . TRP A 1 180 ? 8.663 1.714 4.072 1.00 82.69 180 TRP A C 1
ATOM 1422 O O . TRP A 1 180 ? 8.956 2.573 3.245 1.00 82.69 180 TRP A O 1
ATOM 1432 N N . GLY A 1 181 ? 8.344 0.477 3.703 1.00 80.12 181 GLY A N 1
ATOM 1433 C CA . GLY A 1 181 ? 8.326 0.027 2.310 1.00 80.12 181 GLY A CA 1
ATOM 1434 C C . GLY A 1 181 ? 9.046 -1.304 2.120 1.00 80.12 181 GLY A C 1
ATOM 1435 O O . GLY A 1 181 ? 9.244 -2.045 3.083 1.00 80.12 181 GLY A O 1
ATOM 1436 N N . GLY A 1 182 ? 9.413 -1.624 0.880 1.00 82.69 182 GLY A N 1
ATOM 1437 C CA . GLY A 1 182 ? 10.022 -2.913 0.563 1.00 82.69 182 GLY A CA 1
ATOM 1438 C C . GLY A 1 182 ? 10.478 -3.066 -0.885 1.00 82.69 182 GLY A C 1
ATOM 1439 O O . GLY A 1 182 ? 10.421 -2.128 -1.685 1.00 82.69 182 GLY A O 1
ATOM 1440 N N . VAL A 1 183 ? 10.931 -4.283 -1.201 1.00 84.62 183 VAL A N 1
ATOM 1441 C CA . VAL A 1 183 ? 11.380 -4.694 -2.536 1.00 84.62 183 VAL A CA 1
ATOM 1442 C C . VAL A 1 183 ? 10.398 -5.708 -3.117 1.00 84.62 183 VAL A C 1
ATOM 1444 O O . VAL A 1 183 ? 10.224 -6.819 -2.611 1.00 84.62 183 VAL A O 1
ATOM 1447 N N . TYR A 1 184 ? 9.766 -5.323 -4.214 1.00 83.75 184 TYR A N 1
ATOM 1448 C CA . TYR A 1 184 ? 8.682 -6.040 -4.866 1.00 83.75 184 TYR A CA 1
ATOM 1449 C C . TYR A 1 184 ? 9.183 -6.671 -6.162 1.00 83.75 184 TYR A C 1
ATOM 1451 O O . TYR A 1 184 ? 9.836 -6.004 -6.961 1.00 83.75 184 TYR A O 1
ATOM 1459 N N . ALA A 1 185 ? 8.867 -7.940 -6.401 1.00 83.19 185 ALA A N 1
ATOM 1460 C CA . ALA A 1 185 ? 9.172 -8.600 -7.661 1.00 83.19 185 ALA A CA 1
ATOM 1461 C C . ALA A 1 185 ? 8.032 -8.383 -8.660 1.00 83.19 185 ALA A C 1
ATOM 1463 O O . ALA A 1 185 ? 6.869 -8.678 -8.383 1.00 83.19 185 ALA A O 1
ATOM 1464 N N . PHE A 1 186 ? 8.385 -7.911 -9.848 1.00 84.69 186 PHE A N 1
ATOM 1465 C CA . PHE A 1 186 ? 7.493 -7.823 -10.992 1.00 84.69 186 PHE A CA 1
ATOM 1466 C C . PHE A 1 186 ? 8.040 -8.663 -12.144 1.00 84.69 186 PHE A C 1
ATOM 1468 O O . PHE A 1 186 ? 9.248 -8.726 -12.361 1.00 84.69 186 PHE A O 1
ATOM 1475 N N . GLU A 1 187 ? 7.153 -9.303 -12.893 1.00 84.50 187 GLU A N 1
ATOM 1476 C CA . GLU A 1 187 ? 7.462 -10.011 -14.130 1.00 84.50 187 GLU A CA 1
ATOM 1477 C C . GLU A 1 187 ? 7.170 -9.116 -15.335 1.00 84.50 187 GLU A C 1
ATOM 1479 O O . GLU A 1 187 ? 6.149 -8.435 -15.382 1.00 84.50 187 GLU A O 1
ATOM 1484 N N . ILE A 1 188 ? 8.054 -9.131 -16.326 1.00 83.06 188 ILE A N 1
ATOM 1485 C CA . ILE A 1 188 ? 7.850 -8.449 -17.601 1.00 83.06 188 ILE A CA 1
ATOM 1486 C C . ILE A 1 188 ? 6.876 -9.284 -18.442 1.00 83.06 188 ILE A C 1
ATOM 1488 O O . ILE A 1 188 ? 7.173 -10.431 -18.784 1.00 83.06 188 ILE A O 1
ATOM 1492 N N . LYS A 1 189 ? 5.726 -8.705 -18.792 1.00 81.50 189 LYS A N 1
ATOM 1493 C CA . LYS A 1 189 ? 4.769 -9.255 -19.757 1.00 81.50 189 LYS A CA 1
ATOM 1494 C C . LYS A 1 189 ? 4.891 -8.487 -21.076 1.00 81.50 189 LYS A C 1
ATOM 1496 O O . LYS A 1 189 ? 4.786 -7.259 -21.081 1.00 81.50 189 LYS A O 1
ATOM 1501 N N . ASN A 1 190 ? 5.114 -9.234 -22.160 1.00 64.19 190 ASN A N 1
ATOM 1502 C CA . ASN A 1 190 ? 5.056 -8.760 -23.546 1.00 64.19 190 ASN A CA 1
ATOM 1503 C C . ASN A 1 190 ? 3.691 -9.092 -24.147 1.00 64.19 190 ASN A C 1
ATOM 1505 O O . ASN A 1 190 ? 3.203 -10.214 -23.869 1.00 64.19 190 ASN A O 1
#